Protein AF-A0A815Q5L6-F1 (afdb_monomer)

Solvent-accessible surface area (backbone atoms only — not comparable to full-atom values): 16706 Å² total; per-residue (Å²): 89,74,79,47,97,82,34,40,52,56,64,72,80,36,23,37,63,60,67,45,76,39,43,27,38,76,76,63,47,31,88,84,23,44,58,77,37,60,58,35,39,50,48,62,73,83,38,21,37,66,74,32,21,73,36,45,29,41,89,64,71,42,31,89,84,20,43,63,78,36,60,63,36,40,49,47,63,71,83,38,20,36,66,75,31,21,75,38,44,28,35,83,76,63,44,30,88,86,22,44,57,79,36,60,64,35,39,51,50,62,70,82,38,19,36,67,71,34,21,73,39,46,28,37,87,66,70,44,33,88,85,21,42,61,79,36,59,60,37,36,50,48,62,71,80,38,19,35,65,72,30,22,74,37,44,27,37,78,76,62,46,31,88,84,21,43,57,79,36,58,63,36,39,50,49,61,71,82,38,18,35,68,71,34,21,74,38,47,28,37,88,68,69,43,31,89,83,20,43,62,78,36,60,62,36,36,49,46,62,70,82,39,19,36,66,71,32,21,74,38,44,29,35,80,72,59,41,32,85,81,19,43,56,78,39,58,57,38,38,51,46,46,87,60,30,30,66,71,31,19,79,37,76,42,80,89,79,64,96,59,102,75,58,54,75,50,74,61,67,68,51,78,51,101,81,37,39,36,42,36,38,35,36,45,45,96,94,46,80,47,78,48,74,45,78,41,75,65,90,70,89,71,80,131

pLDDT: mean 84.15, std 17.71, range [28.45, 98.06]

Nearest PDB structures (foldseek):
  5mwf-assembly5_E  TM=6.712E-01  e=5.111E-04  Homo sapiens
  4cc0-assembly2_B  TM=6.921E-01  e=9.205E-04  Homo sapiens
  7alt-assembly1_A  TM=6.186E-01  e=4.544E-04  Drosophila melanogaster
  7alt-assembly2_B  TM=6.302E-01  e=6.468E-04  Drosophila melanogaster
  5mwf-assembly1_A  TM=6.137E-01  e=1.865E-03  Homo sapiens

Secondary structure (DSSP, 8-state):
-EEETTEE---TTTEESTTS-EE--SSPPPTT-EEEETTEEE--TTTEESTTS-EEP-SSPPPTT-EEEETTEEE--TTTEESTTS-EE--SSPPSTT-EEEETTEEE--TTTEESTTS-EEP-SSPPPTT-EEEETTEEE--TTTEESTTS-EE--SSPPSTT-EEEETTEEE--TTTEESTTS-EEP-SSPPSTT-EEEETTEEE--TTTEESTTS-EEP-SSPPPTT-EEEETTEEE--TTEESTTS-EE------STTPEEEEEEEEEETTEEEEEEEEEETTEEEEEEEEE--------

Mean predicted aligned error: 14.93 Å

Organism: NCBI:txid392033

InterPro domains:
  IPR000742 EGF-like domain [PS00022] (239-250)
  IPR000742 EGF-like domain [PS50026] (54-87)
  IPR000742 EGF-like domain [PS50026] (120-153)
  IPR000742 EGF-like domain [PS50026] (219-251)
  IPR000742 EGF-like domain [SM00181] (57-87)
  IPR000742 EGF-like domain [SM00181] (90-120)
  IPR000742 EGF-like domain [SM00181] (123-153)
  IPR000742 EGF-like domain [SM00181] (156-186)
  IPR000742 EGF-like domain [SM00181] (189-219)
  IPR000742 EGF-like domain [SM00181] (222-251)
  IPR050969 Developmental Signaling Modulators [PTHR14949] (14-176)

Foldseek 3Di:
DAPDVQADDDPPQFADDRNRPAGDAVVAAPPPWHDPGHNATDDPVQFADDRRSPAGDQVDAQPPPWDCPGHVATDEPPQFADDRRSPAGDAVVAAPPPWHDPGHNATDEPVQFADDRRRPHGDQVPAQPPPWDDPGHVATDEPPQAADDRRSPAGDAVVAAPPPFHCPGHNATDDPPQFADDRRRPAGDQVPAQPPPFDCPGHVATHDPPQFADDRRSPAGDAVVAQPPPWHCPGHNATDEDPQADDSRRPHGDDPPDPDDAWDKDWDDFDDDPFWTKIWIWTDDDPDIDIDIDTHGDPDPPDD

Radius of gyration: 61.53 Å; Cα contacts (8 Å, |Δi|>4): 668; chains: 1; bounding box: 115×40×178 Å

Sequence (304 aa):
NCTAPGICACDVTQWNGTRCETPVCNPSCENNGNCTAPSVCTCDLTQWNGTRCETPVCSSSCENNGNCTAPGVCTCDVTQWNGTRCETPVCNPSCENNGNCTAPDVCTCDLTQWNGTRCETPVCSSSCVNNGNCTAPGVCTCDLTQWNGTRCETPVCNPSCENNGNCTAPSVCTCDLTQWNGTRCETPVCSSSCENNGNCTAPGVCTCDLTQWNGTRCETPVCSPSCENNGNCTTPGVCTCPPEWTGSNCNTTNCHLCAGSSYNASCYDCIWTINYCRLTCTCEYNSANSTTSIDLQTGLGITL

Structure (mmCIF, N/CA/C/O backbone):
data_AF-A0A815Q5L6-F1
#
_entry.id   AF-A0A815Q5L6-F1
#
loop_
_atom_site.group_PDB
_atom_site.id
_atom_site.type_symbol
_atom_site.label_atom_id
_atom_site.label_alt_id
_atom_site.label_comp_id
_atom_site.label_asym_id
_atom_site.label_entity_id
_atom_site.label_seq_id
_atom_site.pdbx_PDB_ins_code
_atom_site.Cartn_x
_atom_site.Cartn_y
_atom_site.Cartn_z
_atom_site.occupancy
_atom_site.B_iso_or_equiv
_atom_site.auth_seq_id
_atom_site.auth_comp_id
_atom_site.auth_asym_id
_atom_site.auth_atom_id
_atom_site.pdbx_PDB_model_num
ATOM 1 N N . ASN A 1 1 ? 50.309 7.682 -79.389 1.00 64.25 1 ASN A N 1
ATOM 2 C CA . ASN A 1 1 ? 51.279 7.893 -80.495 1.00 64.25 1 ASN A CA 1
ATOM 3 C C . ASN A 1 1 ? 52.678 7.562 -80.013 1.00 64.25 1 ASN A C 1
ATOM 5 O O . ASN A 1 1 ? 53.087 8.140 -79.020 1.00 64.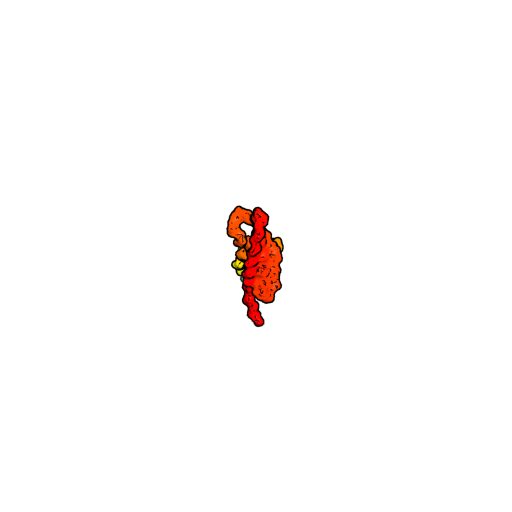25 1 ASN A O 1
ATOM 9 N N . CYS A 1 2 ? 53.407 6.644 -80.651 1.00 67.75 2 CYS A N 1
ATOM 10 C CA . CYS A 1 2 ? 54.798 6.379 -80.257 1.00 67.75 2 CYS A CA 1
ATOM 11 C C . CYS A 1 2 ? 55.676 7.572 -80.650 1.00 67.75 2 CYS A C 1
ATOM 13 O O . CYS A 1 2 ? 55.681 7.965 -81.814 1.00 67.75 2 CYS A O 1
ATOM 15 N N . THR A 1 3 ? 56.377 8.160 -79.686 1.00 72.94 3 THR A N 1
ATOM 16 C CA . THR A 1 3 ? 57.239 9.336 -79.894 1.00 72.94 3 THR A CA 1
ATOM 17 C C . THR A 1 3 ? 58.719 8.957 -80.000 1.00 72.94 3 THR A C 1
ATOM 19 O O . THR A 1 3 ? 59.507 9.743 -80.516 1.00 72.94 3 THR A O 1
ATOM 22 N N . ALA A 1 4 ? 59.088 7.741 -79.574 1.00 67.94 4 ALA A N 1
ATOM 23 C CA . ALA A 1 4 ? 60.405 7.118 -79.738 1.00 67.94 4 ALA A CA 1
ATOM 24 C C . ALA A 1 4 ? 60.298 5.577 -79.606 1.00 67.94 4 ALA A C 1
ATOM 26 O O . ALA A 1 4 ? 59.263 5.076 -79.153 1.00 67.94 4 ALA A O 1
ATOM 27 N N . PRO A 1 5 ? 61.335 4.793 -79.973 1.00 70.69 5 PRO A N 1
ATOM 28 C CA . PRO A 1 5 ? 61.354 3.348 -79.738 1.00 70.69 5 PRO A CA 1
ATOM 29 C C . PRO A 1 5 ? 61.145 3.029 -78.249 1.00 70.69 5 PRO A C 1
ATOM 31 O O . PRO A 1 5 ? 61.943 3.427 -77.407 1.00 70.69 5 PRO A O 1
ATOM 34 N N . GLY A 1 6 ? 60.051 2.335 -77.925 1.00 67.12 6 GLY A N 1
ATOM 35 C CA . GLY A 1 6 ? 59.683 1.989 -76.547 1.00 67.12 6 GLY A CA 1
ATOM 36 C C . GLY A 1 6 ? 58.989 3.095 -75.739 1.00 67.12 6 GLY A C 1
ATOM 37 O O . GLY A 1 6 ? 58.597 2.819 -74.611 1.00 67.12 6 GLY A O 1
ATOM 38 N N . ILE A 1 7 ? 58.791 4.297 -76.300 1.00 69.44 7 ILE A N 1
ATOM 39 C CA . ILE A 1 7 ? 58.140 5.434 -75.626 1.00 69.44 7 ILE A CA 1
ATOM 40 C C . ILE A 1 7 ? 56.834 5.783 -76.341 1.00 69.44 7 ILE A C 1
ATOM 42 O O . ILE A 1 7 ? 56.823 6.196 -77.508 1.00 69.44 7 ILE A O 1
ATOM 46 N N . CYS A 1 8 ? 55.724 5.634 -75.622 1.00 75.75 8 CYS A N 1
ATOM 47 C CA . C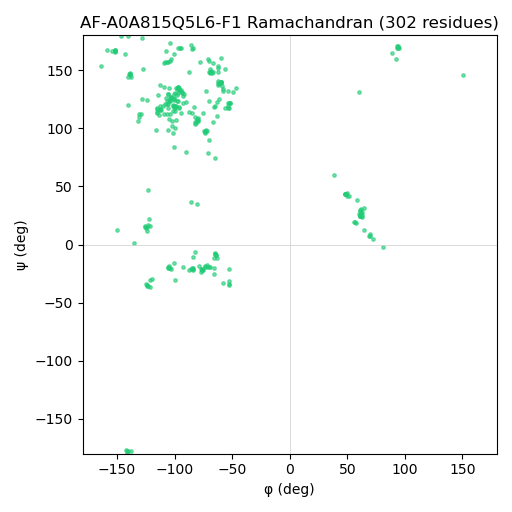YS A 1 8 ? 54.387 5.973 -76.097 1.00 75.75 8 CYS A CA 1
ATOM 48 C C . CYS A 1 8 ? 53.895 7.280 -75.460 1.00 75.75 8 CYS A C 1
ATOM 50 O O . CYS A 1 8 ? 53.991 7.461 -74.254 1.00 75.75 8 CYS A O 1
ATOM 52 N N . ALA A 1 9 ? 53.321 8.178 -76.261 1.00 80.81 9 ALA A N 1
ATOM 53 C CA . ALA A 1 9 ? 52.504 9.283 -75.772 1.00 80.81 9 ALA A CA 1
ATOM 54 C C . ALA A 1 9 ? 51.046 8.820 -75.624 1.00 80.81 9 ALA A C 1
ATOM 56 O O . ALA A 1 9 ? 50.394 8.498 -76.632 1.00 80.81 9 ALA A O 1
ATOM 57 N N . CYS A 1 10 ? 50.578 8.785 -74.375 1.00 81.19 10 CYS A N 1
ATOM 58 C CA . CYS A 1 10 ? 49.200 8.519 -73.956 1.00 81.19 10 CYS A CA 1
ATOM 59 C C . CYS A 1 10 ? 48.472 9.816 -73.611 1.00 81.19 10 CYS A C 1
ATOM 61 O O . CYS A 1 10 ? 49.097 10.838 -73.330 1.00 81.19 10 CYS A O 1
ATOM 63 N N . ASP A 1 11 ? 47.146 9.728 -73.536 1.00 86.12 11 ASP A N 1
ATOM 64 C CA . ASP A 1 11 ? 46.379 10.665 -72.726 1.00 86.12 11 ASP A CA 1
ATOM 65 C C . ASP A 1 11 ? 46.719 10.438 -71.245 1.00 86.12 11 ASP A C 1
ATOM 67 O O . ASP A 1 11 ? 46.306 9.448 -70.639 1.00 86.12 11 ASP A O 1
ATOM 71 N N . VAL A 1 12 ? 47.498 11.360 -70.679 1.00 84.69 12 VAL A N 1
ATOM 72 C CA . VAL A 1 12 ? 47.983 11.306 -69.291 1.00 84.69 12 VAL A CA 1
ATOM 73 C C . VAL A 1 12 ? 46.866 11.419 -68.252 1.00 84.69 12 VAL A C 1
ATOM 75 O O . VAL A 1 12 ? 47.103 11.169 -67.073 1.00 84.69 12 VAL A O 1
ATOM 78 N N . THR A 1 13 ? 45.647 11.779 -68.667 1.00 84.62 13 THR A N 1
ATOM 79 C CA . THR A 1 1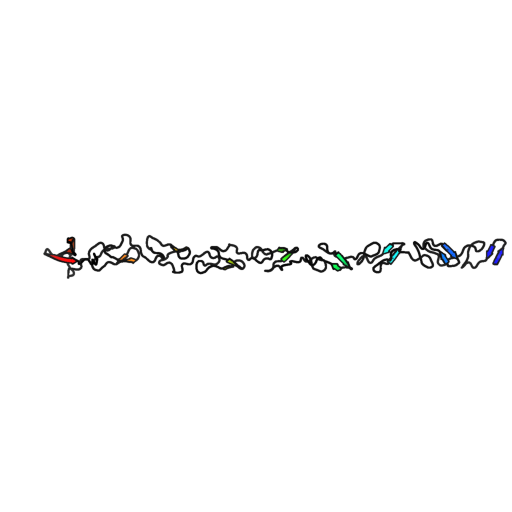3 ? 44.473 11.763 -67.785 1.00 84.62 13 THR A CA 1
ATOM 80 C C . THR A 1 13 ? 43.901 10.356 -67.597 1.00 84.62 13 THR A C 1
ATOM 82 O O . THR A 1 13 ? 43.191 10.120 -66.622 1.00 84.62 13 THR A O 1
ATOM 85 N N . GLN A 1 14 ? 44.238 9.419 -68.490 1.00 86.44 14 GLN A N 1
ATOM 86 C CA . GLN A 1 14 ? 43.699 8.056 -68.512 1.00 86.44 14 GLN A CA 1
ATOM 87 C C . GLN A 1 14 ? 44.766 6.970 -68.354 1.00 86.44 14 GLN A C 1
ATOM 89 O O . GLN A 1 14 ? 44.461 5.905 -67.821 1.00 86.44 14 GLN A O 1
ATOM 94 N N . TRP A 1 15 ? 46.002 7.214 -68.799 1.00 87.50 15 TRP A N 1
ATOM 95 C CA . TRP A 1 15 ? 47.078 6.220 -68.810 1.00 87.50 15 TRP A CA 1
ATOM 96 C C . TRP A 1 15 ? 48.428 6.829 -68.421 1.00 87.50 15 TRP A C 1
ATOM 98 O O . TRP A 1 15 ? 48.757 7.953 -68.793 1.00 87.50 15 TRP A O 1
ATOM 108 N N . ASN A 1 16 ? 49.226 6.049 -67.704 1.00 86.94 16 ASN A N 1
ATOM 109 C CA . ASN A 1 16 ? 50.583 6.341 -67.264 1.00 86.94 16 ASN A CA 1
ATOM 110 C C . ASN A 1 16 ? 51.518 5.175 -67.654 1.00 86.94 16 ASN A C 1
ATOM 112 O O . ASN A 1 16 ? 51.082 4.168 -68.216 1.00 86.94 16 ASN A O 1
ATOM 116 N N . GLY A 1 17 ? 52.811 5.318 -67.365 1.00 85.00 17 GLY A N 1
ATOM 117 C CA . GLY A 1 17 ? 53.842 4.349 -67.727 1.00 85.00 17 GLY A CA 1
ATOM 118 C C . GLY A 1 17 ? 54.490 4.655 -69.078 1.00 85.00 17 GLY A C 1
ATOM 119 O O . GLY A 1 17 ? 53.960 5.389 -69.910 1.00 85.00 17 GLY A O 1
ATOM 120 N N . THR A 1 18 ? 55.687 4.107 -69.295 1.00 81.50 18 THR A N 1
ATOM 121 C CA . THR A 1 18 ? 56.501 4.393 -70.498 1.00 81.50 18 THR A CA 1
ATOM 122 C C . THR A 1 18 ? 55.865 3.885 -71.795 1.00 81.50 18 THR A C 1
ATOM 124 O O . THR A 1 18 ? 56.172 4.370 -72.888 1.00 81.50 18 THR A O 1
ATOM 127 N N . ARG A 1 19 ? 54.946 2.926 -71.673 1.00 84.12 19 ARG A N 1
ATOM 128 C CA . ARG A 1 19 ? 54.217 2.275 -72.759 1.00 84.12 19 ARG A CA 1
ATOM 129 C C . ARG A 1 19 ? 52.702 2.438 -72.612 1.00 84.12 19 ARG A C 1
ATOM 131 O O . ARG A 1 19 ? 51.971 1.737 -73.308 1.00 84.12 19 ARG A O 1
ATOM 138 N N . CYS A 1 20 ? 52.240 3.369 -71.772 1.00 84.62 20 CYS A N 1
ATOM 139 C CA . CYS A 1 20 ? 50.821 3.600 -71.493 1.00 84.62 20 CYS A CA 1
ATOM 140 C C . CYS A 1 20 ? 50.101 2.355 -70.950 1.00 84.62 20 CYS A C 1
ATOM 142 O O . CYS A 1 20 ? 48.974 2.057 -71.336 1.00 84.62 20 CYS A O 1
ATOM 144 N N . GLU A 1 21 ? 50.789 1.592 -70.106 1.00 86.88 21 GLU A N 1
ATOM 145 C CA . GLU A 1 21 ? 50.357 0.299 -69.580 1.00 86.88 21 GLU A CA 1
ATOM 146 C C . GLU A 1 21 ? 49.627 0.394 -68.235 1.00 86.88 21 GLU A C 1
ATOM 148 O O . GLU A 1 21 ? 48.913 -0.536 -67.863 1.00 86.88 21 GLU A O 1
ATOM 153 N N . THR A 1 22 ? 49.795 1.497 -67.502 1.00 88.88 22 THR A N 1
ATOM 154 C CA . THR A 1 22 ? 49.184 1.693 -66.186 1.00 88.88 22 THR A CA 1
ATOM 155 C C . THR A 1 22 ? 47.963 2.600 -66.315 1.00 88.88 22 THR A C 1
ATOM 157 O O . THR A 1 22 ? 48.122 3.767 -66.664 1.00 88.88 22 THR A O 1
ATOM 160 N N . PRO A 1 23 ? 46.741 2.124 -66.044 1.00 91.56 23 PRO A N 1
ATOM 161 C CA . PRO A 1 23 ? 45.568 2.989 -66.064 1.00 91.56 23 PRO A CA 1
ATOM 162 C C . PRO A 1 23 ? 45.630 4.020 -64.930 1.00 91.56 23 PRO A C 1
ATOM 164 O O . PRO A 1 23 ? 46.165 3.761 -63.850 1.00 91.56 23 PRO A O 1
ATOM 167 N N . VAL A 1 24 ? 45.065 5.198 -65.178 1.00 92.75 24 VAL A N 1
ATOM 168 C CA . VAL A 1 24 ? 44.934 6.282 -64.203 1.00 92.75 24 VAL A CA 1
ATOM 169 C C . VAL A 1 24 ? 43.497 6.314 -63.695 1.00 92.75 24 VAL A C 1
ATOM 171 O O . VAL A 1 24 ? 42.545 6.394 -64.471 1.00 92.75 24 VAL A O 1
ATOM 174 N N . CYS A 1 25 ? 43.342 6.279 -62.374 1.00 92.94 25 CYS A N 1
ATOM 175 C CA . CYS A 1 25 ? 42.066 6.489 -61.705 1.00 92.94 25 CYS A CA 1
ATOM 176 C C . CYS A 1 25 ? 42.087 7.871 -61.049 1.00 92.94 25 CYS A C 1
ATOM 178 O O . CYS A 1 25 ? 42.855 8.105 -60.115 1.00 92.94 25 CYS A O 1
ATOM 180 N N . ASN A 1 26 ? 41.267 8.790 -61.566 1.00 90.88 26 ASN A N 1
ATOM 181 C CA . ASN A 1 26 ? 41.081 10.123 -61.003 1.00 90.88 26 ASN A CA 1
ATOM 182 C C . ASN A 1 26 ? 39.574 10.407 -60.837 1.00 90.88 26 ASN A C 1
ATOM 184 O O . ASN A 1 26 ? 38.877 10.514 -61.851 1.00 90.88 26 ASN A O 1
ATOM 188 N N . PRO A 1 27 ? 39.057 10.512 -59.599 1.00 91.44 27 PRO A N 1
ATOM 189 C CA . PRO A 1 27 ? 39.795 10.446 -58.335 1.00 91.44 27 PRO A CA 1
ATOM 190 C C . PRO A 1 27 ? 40.310 9.027 -58.019 1.00 91.44 27 PRO A C 1
ATOM 192 O O . PRO A 1 27 ? 39.826 8.044 -58.579 1.00 91.44 27 PRO A O 1
ATOM 195 N N . SER A 1 28 ? 41.316 8.914 -57.142 1.00 93.06 28 SER A N 1
ATOM 196 C CA . SER A 1 28 ? 41.980 7.636 -56.841 1.00 93.06 28 SER A CA 1
ATOM 197 C C . SER A 1 28 ? 41.023 6.609 -56.234 1.00 93.06 28 SER A C 1
ATOM 199 O O . SER A 1 28 ? 40.066 6.979 -55.546 1.00 93.06 28 SER A O 1
ATOM 201 N N . CYS A 1 29 ? 41.312 5.324 -56.453 1.00 94.12 29 CYS A N 1
ATOM 202 C CA . CYS A 1 29 ? 40.667 4.241 -55.716 1.00 94.12 29 CYS A CA 1
ATOM 203 C C . CYS A 1 29 ? 41.011 4.362 -54.224 1.00 94.12 29 CYS A C 1
ATOM 205 O O . CYS A 1 29 ? 42.154 4.654 -53.867 1.00 94.12 29 CYS A O 1
ATOM 207 N N . GLU A 1 30 ? 40.023 4.167 -53.364 1.00 95.31 30 GLU A N 1
ATOM 208 C CA . GLU A 1 30 ? 40.152 4.184 -51.909 1.00 95.31 30 GLU A CA 1
ATOM 209 C C . GLU A 1 30 ? 40.341 2.754 -51.374 1.00 95.31 30 GLU A C 1
ATOM 211 O O . GLU A 1 30 ? 40.225 1.782 -52.120 1.00 95.31 30 GLU A O 1
ATOM 216 N N . ASN A 1 31 ? 40.695 2.620 -50.092 1.00 93.44 31 ASN A N 1
ATOM 217 C CA . ASN A 1 31 ? 40.729 1.344 -49.360 1.00 93.44 31 ASN A CA 1
ATOM 218 C C . ASN A 1 31 ? 41.446 0.182 -50.080 1.00 93.44 31 ASN A C 1
ATOM 220 O O . ASN A 1 31 ? 40.975 -0.952 -50.087 1.00 93.44 31 ASN A O 1
ATOM 224 N N . ASN A 1 32 ? 42.609 0.468 -50.676 1.00 91.50 32 ASN A N 1
ATOM 225 C CA . ASN A 1 32 ? 43.430 -0.483 -51.440 1.00 91.50 32 ASN A CA 1
ATOM 226 C C . ASN A 1 32 ? 42.755 -1.066 -52.700 1.00 91.50 32 ASN A C 1
ATOM 228 O O . ASN A 1 32 ? 43.163 -2.124 -53.182 1.00 91.50 32 ASN A O 1
ATOM 232 N N . GLY A 1 33 ? 41.761 -0.377 -53.266 1.00 93.00 33 GLY A N 1
ATOM 233 C CA . GLY A 1 33 ? 41.202 -0.719 -54.571 1.00 93.00 33 GLY A CA 1
ATOM 234 C C . GLY A 1 33 ? 42.257 -0.668 -55.681 1.00 93.00 33 GLY A C 1
ATOM 235 O O . GLY A 1 33 ? 43.086 0.244 -55.730 1.00 93.00 33 GLY A O 1
ATOM 236 N N . ASN A 1 34 ? 42.221 -1.639 -56.594 1.00 94.62 34 ASN A N 1
ATOM 237 C CA . ASN A 1 34 ? 43.158 -1.708 -57.712 1.00 94.62 34 ASN A CA 1
ATOM 238 C C . ASN A 1 34 ? 42.594 -0.985 -58.943 1.00 94.62 34 ASN A C 1
ATOM 240 O O . ASN A 1 34 ? 41.472 -1.268 -59.362 1.00 94.62 34 ASN A O 1
ATOM 244 N N . CYS A 1 35 ? 43.371 -0.090 -59.555 1.00 94.38 35 CYS A N 1
ATOM 245 C CA . CYS A 1 35 ? 42.972 0.581 -60.793 1.00 94.38 35 CYS A CA 1
ATOM 246 C C . CYS A 1 35 ? 43.219 -0.359 -61.981 1.00 94.38 35 CYS A C 1
ATOM 248 O O . CYS A 1 35 ? 44.366 -0.637 -62.333 1.00 94.38 35 CYS A O 1
ATOM 250 N N . THR A 1 36 ? 42.152 -0.886 -62.582 1.00 93.94 36 THR A N 1
ATOM 251 C CA . THR A 1 36 ? 42.238 -1.926 -63.627 1.00 93.94 36 THR A CA 1
ATOM 252 C C . THR A 1 36 ? 41.948 -1.403 -65.032 1.00 93.94 36 THR A C 1
ATOM 254 O O . THR A 1 36 ? 42.347 -2.030 -66.011 1.00 93.94 36 THR A O 1
ATOM 257 N N . ALA A 1 37 ? 41.282 -0.255 -65.146 1.00 91.38 37 ALA A N 1
ATOM 258 C CA . ALA A 1 37 ? 41.095 0.498 -66.387 1.00 91.38 37 ALA A CA 1
ATOM 259 C C . ALA A 1 37 ? 40.933 1.996 -66.051 1.00 91.38 37 ALA A C 1
ATOM 261 O O . ALA A 1 37 ? 40.754 2.318 -64.873 1.00 91.38 37 ALA A O 1
ATOM 262 N N . PRO A 1 38 ? 41.008 2.923 -67.028 1.00 91.25 38 PRO A N 1
ATOM 263 C CA . PRO A 1 38 ? 40.854 4.352 -66.761 1.00 91.25 38 PRO A CA 1
ATOM 264 C C . PRO A 1 38 ? 39.568 4.642 -65.982 1.00 91.25 38 PRO A C 1
ATOM 266 O O . PRO A 1 38 ? 38.479 4.277 -66.426 1.00 91.25 38 PRO A O 1
ATOM 269 N N . SER A 1 39 ? 39.709 5.259 -64.808 1.00 90.12 39 SER A N 1
ATOM 270 C CA . SER A 1 39 ? 38.617 5.532 -63.858 1.00 90.12 39 SER A CA 1
ATOM 271 C C . SER A 1 39 ? 37.803 4.310 -63.382 1.00 90.12 39 SER A C 1
ATOM 273 O O . SER A 1 39 ? 36.703 4.487 -62.862 1.00 90.12 39 SER A O 1
ATOM 275 N N . VAL A 1 40 ? 38.323 3.081 -63.513 1.00 94.62 40 VAL A N 1
ATOM 276 C CA . VAL A 1 40 ? 37.675 1.845 -63.035 1.00 94.62 40 VAL A CA 1
ATOM 277 C C . VAL A 1 40 ? 38.505 1.206 -61.925 1.00 94.62 40 VAL A C 1
ATOM 279 O O . VAL A 1 40 ? 39.608 0.700 -62.163 1.00 94.62 40 VAL A O 1
ATOM 282 N N . CYS A 1 41 ? 37.933 1.181 -60.724 1.00 95.62 41 CYS A N 1
ATOM 283 C CA . CYS A 1 41 ? 38.500 0.527 -59.552 1.00 95.62 41 CYS A CA 1
ATOM 284 C C . CYS A 1 41 ? 37.895 -0.869 -59.358 1.00 95.62 41 CYS A C 1
ATOM 286 O O . CYS A 1 41 ? 36.681 -1.046 -59.434 1.00 95.62 41 CYS A O 1
ATOM 288 N N . THR A 1 42 ? 38.741 -1.854 -59.067 1.00 95.44 42 THR A N 1
ATOM 289 C CA . THR A 1 42 ? 38.329 -3.190 -58.626 1.00 95.44 42 THR A CA 1
ATOM 290 C C . THR A 1 42 ? 38.582 -3.319 -57.126 1.00 95.44 42 THR A C 1
ATOM 292 O O . THR A 1 42 ? 39.711 -3.128 -56.668 1.00 95.44 42 THR A O 1
ATOM 295 N N . CYS A 1 43 ? 37.531 -3.638 -56.371 1.00 94.81 43 CYS A N 1
ATOM 296 C CA . CYS A 1 43 ? 37.532 -3.699 -54.907 1.00 94.81 43 CYS A CA 1
ATOM 297 C C . CYS A 1 43 ? 37.505 -5.146 -54.399 1.00 94.81 43 CYS A C 1
ATOM 299 O O . CYS A 1 43 ? 37.005 -6.037 -55.089 1.00 94.81 43 CYS A O 1
ATOM 301 N N . ASP A 1 44 ? 37.958 -5.372 -53.163 1.00 93.75 44 ASP A N 1
ATOM 302 C CA . ASP A 1 44 ? 37.581 -6.577 -52.420 1.00 93.75 44 ASP A CA 1
ATOM 303 C C . ASP A 1 44 ? 36.122 -6.441 -51.963 1.00 93.75 44 ASP A C 1
ATOM 305 O O . ASP A 1 44 ? 35.829 -5.822 -50.940 1.00 93.75 44 ASP A O 1
ATOM 309 N N . LEU A 1 45 ? 35.208 -7.029 -52.738 1.00 90.00 45 LEU A N 1
ATOM 310 C CA . LEU A 1 45 ? 33.761 -6.942 -52.517 1.00 90.00 45 LEU A CA 1
ATOM 311 C C . LEU A 1 45 ? 33.285 -7.602 -51.215 1.00 90.00 45 LEU A C 1
ATOM 313 O O . LEU A 1 45 ? 32.116 -7.460 -50.859 1.00 90.00 45 LEU A O 1
ATOM 317 N N . THR A 1 46 ? 34.158 -8.309 -50.489 1.00 89.25 46 THR A N 1
ATOM 318 C CA . THR A 1 46 ? 33.836 -8.803 -49.143 1.00 89.25 46 THR A CA 1
ATOM 319 C C . THR A 1 46 ? 33.896 -7.702 -48.084 1.00 89.25 46 THR A C 1
ATOM 321 O O . THR A 1 46 ? 33.264 -7.833 -47.037 1.00 89.25 46 THR A O 1
ATOM 324 N N . GLN A 1 47 ? 34.619 -6.611 -48.358 1.00 90.94 47 GLN A N 1
ATOM 325 C CA . GLN A 1 47 ? 34.861 -5.521 -47.411 1.00 90.94 47 GLN A CA 1
ATOM 326 C C . GLN A 1 47 ? 34.447 -4.149 -47.945 1.00 90.94 47 GLN A C 1
ATOM 328 O O . GLN A 1 47 ? 33.985 -3.321 -47.164 1.00 90.94 47 GLN A O 1
ATOM 333 N N . TRP A 1 48 ? 34.580 -3.902 -49.248 1.00 93.38 48 TRP A N 1
ATOM 334 C CA . TRP A 1 48 ? 34.372 -2.589 -49.857 1.00 93.38 48 TRP A CA 1
ATOM 335 C C . TRP A 1 48 ? 33.604 -2.683 -51.174 1.00 93.38 48 TRP A C 1
ATOM 337 O O . TRP A 1 48 ? 33.777 -3.602 -51.968 1.00 93.38 48 TRP A O 1
ATOM 347 N N . ASN A 1 49 ? 32.768 -1.687 -51.417 1.00 92.19 49 ASN A N 1
ATOM 348 C CA . ASN A 1 49 ? 31.918 -1.509 -52.582 1.00 92.19 49 ASN A CA 1
ATOM 349 C C . ASN A 1 49 ? 31.969 -0.030 -53.022 1.00 92.19 49 ASN A C 1
ATOM 351 O O . ASN A 1 49 ? 32.673 0.789 -52.427 1.00 92.19 49 ASN A O 1
ATOM 355 N N . GLY A 1 50 ? 31.210 0.327 -54.053 1.00 92.56 50 GLY A N 1
ATOM 356 C CA . GLY A 1 50 ? 31.228 1.657 -54.650 1.00 92.56 50 GLY A CA 1
ATOM 357 C C . GLY A 1 50 ? 32.191 1.739 -55.830 1.00 92.56 50 GLY A C 1
ATOM 358 O O . GLY A 1 50 ? 32.968 0.827 -56.109 1.00 92.56 50 GLY A O 1
ATOM 359 N N . THR A 1 51 ? 32.103 2.841 -56.568 1.00 93.38 51 THR A N 1
ATOM 360 C CA . THR A 1 51 ? 32.837 3.021 -57.834 1.00 93.38 51 THR A CA 1
ATOM 361 C C . THR A 1 51 ? 34.339 3.228 -57.641 1.00 93.38 51 THR A C 1
ATOM 363 O O . THR A 1 51 ? 35.125 3.024 -58.565 1.00 93.38 51 THR A O 1
ATOM 366 N N . ARG A 1 52 ? 34.739 3.613 -56.430 1.00 94.69 52 ARG A N 1
ATOM 367 C CA . ARG A 1 52 ? 36.106 3.887 -55.993 1.00 94.69 52 ARG A CA 1
ATOM 368 C C . ARG A 1 52 ? 36.474 3.075 -54.748 1.00 94.69 52 ARG A C 1
ATOM 370 O O . ARG A 1 52 ? 37.474 3.398 -54.120 1.00 94.69 52 ARG A O 1
ATOM 377 N N . CYS A 1 53 ? 35.722 2.027 -54.403 1.00 94.62 53 CYS A N 1
ATOM 378 C CA . CYS A 1 53 ? 35.907 1.237 -53.176 1.00 94.62 53 CYS A CA 1
ATOM 379 C C . CYS A 1 53 ? 35.734 2.053 -51.878 1.00 94.62 53 CYS A C 1
ATOM 381 O O . CYS A 1 53 ? 36.345 1.755 -50.855 1.00 94.62 53 CYS A O 1
ATOM 383 N N . GLU A 1 54 ? 34.920 3.102 -51.932 1.00 93.62 54 GLU A N 1
ATOM 384 C CA . GLU A 1 54 ? 34.675 4.084 -50.873 1.00 93.62 54 GLU A CA 1
ATOM 385 C C . GLU A 1 54 ? 33.601 3.640 -49.866 1.00 93.62 54 GLU A C 1
ATOM 387 O O . GLU A 1 54 ? 33.533 4.160 -48.755 1.00 93.62 54 GLU A O 1
ATOM 392 N N . THR A 1 55 ? 32.742 2.689 -50.240 1.00 93.12 55 THR A N 1
ATOM 393 C CA . THR A 1 55 ? 31.602 2.260 -49.418 1.00 93.12 55 THR A CA 1
ATOM 394 C C . THR A 1 55 ? 31.939 0.965 -48.680 1.00 93.12 55 THR A C 1
ATOM 396 O O . THR A 1 55 ? 32.183 -0.042 -49.340 1.00 93.12 55 THR A O 1
ATOM 399 N N . PRO A 1 56 ? 31.943 0.921 -47.342 1.00 93.25 56 PRO A N 1
ATOM 400 C CA . PRO A 1 56 ? 32.186 -0.320 -46.613 1.00 93.25 56 PRO A CA 1
ATOM 401 C C . PRO A 1 56 ? 31.023 -1.309 -46.763 1.00 93.25 56 PRO A C 1
ATOM 403 O O . PRO A 1 56 ? 29.860 -0.928 -46.910 1.00 93.25 56 PRO A O 1
ATOM 406 N N . VAL A 1 57 ? 31.335 -2.601 -46.691 1.00 91.94 57 VAL A N 1
ATOM 407 C CA . VAL A 1 57 ? 30.360 -3.694 -46.724 1.00 91.94 57 VAL A CA 1
ATOM 408 C C . VAL A 1 57 ? 30.114 -4.196 -45.303 1.00 91.94 57 VAL A C 1
ATOM 410 O O . VAL A 1 57 ? 31.011 -4.714 -44.638 1.00 91.94 57 VAL A O 1
ATOM 413 N N . CYS A 1 58 ? 28.870 -4.084 -44.842 1.00 90.12 58 CYS A N 1
ATOM 414 C CA . CYS A 1 58 ? 28.394 -4.711 -43.613 1.00 90.12 58 CYS A CA 1
ATOM 415 C C . CYS A 1 58 ? 27.572 -5.950 -43.995 1.00 90.12 58 CYS A C 1
ATOM 417 O O . CYS A 1 58 ? 26.437 -5.833 -44.452 1.00 90.12 58 CYS A O 1
ATOM 419 N N . SER A 1 59 ? 28.174 -7.138 -43.865 1.00 74.38 59 SER A N 1
ATOM 420 C CA . SER A 1 59 ? 27.589 -8.430 -44.275 1.00 74.38 59 SER A CA 1
ATOM 421 C C . SER A 1 59 ? 26.255 -8.730 -43.595 1.00 74.38 59 SER A C 1
ATOM 423 O O . SER A 1 59 ? 25.356 -9.314 -44.197 1.00 74.38 59 SER A O 1
ATOM 425 N N . SER A 1 60 ? 26.111 -8.284 -42.353 1.00 78.56 60 SER A N 1
ATOM 426 C CA . SER A 1 60 ? 24.836 -8.176 -41.672 1.00 78.56 60 SER A CA 1
ATOM 427 C C . SER A 1 60 ? 24.387 -6.716 -41.726 1.00 78.56 60 SER A C 1
ATOM 429 O O . SER A 1 60 ? 25.093 -5.846 -41.214 1.00 78.56 60 SER A O 1
ATOM 431 N N . SER A 1 61 ? 23.243 -6.438 -42.350 1.00 86.19 61 SER A N 1
ATOM 432 C CA . SER A 1 61 ? 22.699 -5.081 -42.448 1.00 86.19 61 SER A CA 1
ATOM 433 C C . SER A 1 61 ? 22.588 -4.443 -41.062 1.00 86.19 61 SER A C 1
ATOM 435 O O . SER A 1 61 ? 22.090 -5.082 -40.127 1.00 86.19 61 SER A O 1
ATOM 437 N N . CYS A 1 62 ? 23.071 -3.202 -40.946 1.00 92.00 62 CYS A N 1
ATOM 438 C CA . CYS A 1 62 ? 22.866 -2.377 -39.762 1.00 92.00 62 CYS A CA 1
ATOM 439 C C . CYS A 1 62 ? 21.364 -2.108 -39.617 1.00 92.00 62 CYS A C 1
ATOM 441 O O . CYS A 1 62 ? 20.718 -1.633 -40.554 1.00 92.00 62 CYS A O 1
ATOM 443 N N . GLU A 1 63 ? 20.800 -2.475 -38.475 1.00 94.19 63 GLU A N 1
ATOM 444 C CA . GLU A 1 63 ? 19.386 -2.305 -38.161 1.00 94.19 63 GLU A CA 1
ATOM 445 C C . GLU A 1 63 ? 19.125 -0.887 -37.633 1.00 94.19 63 GLU A C 1
ATOM 447 O O . GLU A 1 63 ? 20.058 -0.128 -37.369 1.00 94.19 63 GLU A O 1
ATOM 452 N N . ASN A 1 64 ? 17.851 -0.503 -37.517 1.00 93.62 64 ASN A N 1
ATOM 453 C CA . ASN A 1 64 ? 17.416 0.725 -36.838 1.00 93.62 64 ASN A CA 1
ATOM 454 C C . ASN A 1 64 ? 18.172 2.005 -37.249 1.00 93.62 64 ASN A C 1
ATOM 456 O O . ASN A 1 64 ? 18.543 2.826 -36.414 1.00 93.62 64 ASN A O 1
ATOM 460 N N . ASN A 1 65 ? 18.392 2.174 -38.557 1.00 91.38 65 ASN A N 1
ATOM 461 C CA . ASN A 1 65 ? 19.124 3.296 -39.159 1.00 91.38 65 ASN A CA 1
ATOM 462 C C . ASN A 1 65 ? 20.598 3.421 -38.723 1.00 91.38 65 ASN A C 1
ATOM 464 O O . ASN A 1 65 ? 21.180 4.503 -38.820 1.00 91.38 65 ASN A O 1
ATOM 468 N N . GLY A 1 66 ? 21.225 2.327 -38.288 1.00 93.19 66 GLY A N 1
ATOM 469 C CA . GLY A 1 66 ? 22.668 2.277 -38.078 1.00 93.19 66 GLY A CA 1
ATOM 470 C C . GLY A 1 66 ? 23.443 2.538 -39.372 1.00 93.19 66 GLY A C 1
ATOM 471 O O . GLY A 1 66 ? 23.074 2.055 -40.444 1.00 93.19 66 GLY A O 1
ATOM 472 N N . ASN A 1 67 ? 24.537 3.293 -39.277 1.00 94.00 67 ASN A N 1
ATOM 473 C CA . ASN A 1 67 ? 25.382 3.607 -40.426 1.00 94.00 67 ASN A CA 1
ATOM 474 C C . ASN A 1 67 ? 26.555 2.622 -40.526 1.00 94.00 67 ASN A C 1
ATOM 476 O O . ASN A 1 67 ? 27.242 2.385 -39.533 1.00 94.00 67 ASN A O 1
ATOM 480 N N . CYS A 1 68 ? 26.819 2.078 -41.716 1.00 93.31 68 CYS A N 1
ATOM 481 C CA . CYS A 1 68 ? 27.985 1.224 -41.953 1.00 93.31 68 CYS A CA 1
ATOM 482 C C . CYS A 1 68 ? 29.215 2.120 -42.152 1.00 93.31 68 CYS A C 1
ATOM 484 O O . CYS A 1 68 ? 29.337 2.790 -43.177 1.00 93.31 68 CYS A O 1
ATOM 486 N N . THR A 1 69 ? 30.101 2.181 -41.159 1.00 92.88 69 THR A N 1
ATOM 487 C CA . THR A 1 69 ? 31.245 3.115 -41.150 1.00 92.88 69 THR A CA 1
ATOM 488 C C . THR A 1 69 ? 32.576 2.442 -41.465 1.00 92.88 69 THR A C 1
ATOM 490 O O . THR A 1 69 ? 33.511 3.111 -41.901 1.00 92.88 69 THR A O 1
ATOM 493 N N . ALA A 1 70 ? 32.660 1.122 -41.302 1.00 91.81 70 ALA A N 1
ATOM 494 C CA . ALA A 1 70 ? 33.786 0.296 -41.728 1.00 91.81 70 ALA A CA 1
ATOM 495 C C . ALA A 1 70 ? 33.293 -1.130 -42.046 1.00 91.81 70 ALA A C 1
ATOM 497 O O . ALA A 1 70 ? 32.159 -1.467 -41.691 1.00 91.81 70 ALA A O 1
ATOM 498 N N . PRO A 1 71 ? 34.100 -1.980 -42.710 1.00 91.19 71 PRO A N 1
ATOM 499 C CA . PRO A 1 71 ? 33.695 -3.344 -43.034 1.00 91.19 71 PRO A CA 1
ATOM 500 C C . PRO A 1 71 ? 33.231 -4.106 -41.785 1.00 91.19 71 PRO A C 1
ATOM 502 O O . PRO A 1 71 ? 33.994 -4.288 -40.837 1.00 91.19 71 PRO A O 1
ATOM 505 N N . GLY A 1 72 ? 31.961 -4.515 -41.772 1.00 89.75 72 GLY A N 1
ATOM 506 C CA . GLY A 1 72 ? 31.324 -5.186 -40.632 1.00 89.75 72 GLY A CA 1
ATOM 507 C C . GLY A 1 72 ? 31.078 -4.327 -39.379 1.00 89.75 72 GLY A C 1
ATOM 508 O O . GLY A 1 72 ? 30.701 -4.888 -38.354 1.00 89.75 72 GLY A O 1
ATOM 509 N N . VAL A 1 73 ? 31.272 -3.003 -39.427 1.00 93.06 73 VAL A N 1
ATOM 510 C CA . VAL A 1 73 ? 31.101 -2.100 -38.274 1.00 93.06 73 VAL A CA 1
ATOM 511 C C . VAL A 1 73 ? 29.918 -1.162 -38.495 1.00 93.06 73 VAL A C 1
ATOM 513 O O . VAL A 1 73 ? 29.946 -0.295 -39.373 1.00 93.06 73 VAL A O 1
ATOM 516 N N . CYS A 1 74 ? 28.904 -1.302 -37.642 1.00 94.38 74 CYS A N 1
ATOM 517 C CA . CYS A 1 74 ? 27.758 -0.404 -37.580 1.00 94.38 74 CYS A CA 1
ATOM 518 C C . CYS A 1 74 ? 27.954 0.651 -36.484 1.00 94.38 74 CYS A C 1
ATOM 520 O O . CYS A 1 74 ? 28.353 0.345 -35.362 1.00 94.38 74 CYS A O 1
ATOM 522 N N . THR A 1 75 ? 27.652 1.906 -36.799 1.00 94.94 75 THR A N 1
ATOM 523 C CA . THR A 1 75 ? 27.583 3.008 -35.835 1.00 94.94 75 THR A CA 1
ATOM 524 C C . THR A 1 75 ? 26.123 3.370 -35.597 1.00 94.94 75 THR A C 1
ATOM 526 O O . THR A 1 75 ? 25.406 3.716 -36.536 1.00 94.94 75 THR A O 1
ATOM 529 N N . CYS A 1 76 ? 25.695 3.270 -34.341 1.00 95.06 76 CYS A N 1
ATOM 530 C CA . CYS A 1 76 ? 24.309 3.440 -33.907 1.00 95.06 76 CYS A CA 1
ATOM 531 C C . CYS A 1 76 ? 24.090 4.809 -33.256 1.00 95.06 76 CYS A C 1
ATOM 533 O O . CYS A 1 76 ? 25.035 5.408 -32.735 1.00 95.06 76 CYS A O 1
ATOM 535 N N . ASP A 1 77 ? 22.837 5.267 -33.203 1.00 95.12 77 ASP A N 1
ATOM 536 C CA . ASP A 1 77 ? 22.448 6.286 -32.228 1.00 95.12 77 ASP A CA 1
ATOM 537 C C . ASP A 1 77 ? 22.424 5.649 -30.834 1.00 95.12 77 ASP A C 1
ATOM 539 O O . ASP A 1 77 ? 21.458 4.993 -30.448 1.00 95.12 77 ASP A O 1
ATOM 543 N N . VAL A 1 78 ? 23.509 5.841 -30.084 1.00 93.69 78 VAL A N 1
ATOM 544 C CA . VAL A 1 78 ? 23.726 5.229 -28.763 1.00 93.69 78 VAL A CA 1
ATOM 545 C C . VAL A 1 78 ? 22.714 5.660 -27.701 1.00 93.69 78 VAL A C 1
ATOM 547 O O . VAL A 1 78 ? 22.669 5.060 -26.629 1.00 93.69 78 VAL A O 1
ATOM 550 N N . THR A 1 79 ? 21.910 6.694 -27.969 1.00 94.12 79 THR A N 1
ATOM 551 C CA . THR A 1 79 ? 20.825 7.093 -27.066 1.00 94.12 79 THR A CA 1
ATOM 552 C C . THR A 1 79 ? 19.615 6.169 -27.177 1.00 94.12 79 THR A C 1
ATOM 554 O O . THR A 1 79 ? 18.864 6.049 -26.216 1.00 94.12 79 THR A O 1
ATOM 557 N N . GLN A 1 80 ? 19.456 5.480 -28.312 1.00 95.75 80 GLN A N 1
ATOM 558 C CA . GLN A 1 80 ? 18.289 4.651 -28.618 1.00 95.75 80 GLN A CA 1
ATOM 559 C C . GLN A 1 80 ? 18.640 3.188 -28.899 1.00 95.75 80 GLN A C 1
ATOM 561 O O . GLN A 1 80 ? 17.834 2.307 -28.610 1.00 95.75 80 GLN A O 1
ATOM 566 N N . TRP A 1 81 ? 19.824 2.913 -29.451 1.00 96.50 81 TRP A N 1
ATOM 567 C CA . TRP A 1 81 ? 20.218 1.591 -29.932 1.00 96.50 81 TRP A CA 1
ATOM 568 C C . TRP A 1 81 ? 21.673 1.262 -29.603 1.00 96.50 81 TRP A C 1
ATOM 570 O O . TRP A 1 81 ? 22.563 2.109 -29.613 1.00 96.50 81 TRP A O 1
ATOM 580 N N . ASN A 1 82 ? 21.915 -0.015 -29.351 1.00 94.56 82 ASN A N 1
ATOM 581 C CA . ASN A 1 82 ? 23.204 -0.613 -29.047 1.00 94.56 82 ASN A CA 1
ATOM 582 C C . ASN A 1 82 ? 23.301 -1.987 -29.739 1.00 94.56 82 ASN A C 1
ATOM 584 O O . ASN A 1 82 ? 22.376 -2.426 -30.424 1.00 94.56 82 ASN A O 1
ATOM 588 N N . GLY A 1 83 ? 24.417 -2.683 -29.548 1.00 93.12 83 GLY A N 1
ATOM 589 C CA . GLY A 1 83 ? 24.707 -3.954 -30.197 1.00 93.12 83 GLY A CA 1
ATOM 590 C C . GLY A 1 83 ? 25.534 -3.770 -31.465 1.00 93.12 83 GLY A C 1
ATOM 591 O O . GLY A 1 83 ? 25.761 -2.661 -31.948 1.00 93.12 83 GLY A O 1
ATOM 592 N N . THR A 1 84 ? 26.033 -4.885 -31.988 1.00 92.06 84 THR A N 1
ATOM 593 C CA . THR A 1 84 ? 26.979 -4.883 -33.121 1.00 92.06 84 THR A CA 1
ATOM 594 C C . THR A 1 84 ? 26.342 -4.452 -34.440 1.00 92.06 84 THR A C 1
ATOM 596 O O . THR A 1 84 ? 27.040 -4.042 -35.366 1.00 92.06 84 THR A O 1
ATOM 599 N N . ARG A 1 85 ? 25.014 -4.521 -34.517 1.00 93.88 85 ARG A N 1
ATOM 600 C CA . ARG A 1 85 ? 24.185 -4.188 -35.672 1.00 93.88 85 ARG A CA 1
ATOM 601 C C . ARG A 1 85 ? 23.102 -3.169 -35.320 1.00 93.88 85 ARG A C 1
ATOM 603 O O . ARG A 1 85 ? 22.183 -3.000 -36.112 1.00 93.88 85 ARG A O 1
ATOM 610 N N . CYS A 1 86 ? 23.204 -2.491 -34.175 1.00 95.38 86 CYS A N 1
ATOM 611 C CA . CYS A 1 86 ? 22.173 -1.580 -33.663 1.00 95.38 86 CYS A CA 1
ATOM 612 C C . CYS A 1 86 ? 20.827 -2.272 -33.382 1.00 95.38 86 CYS A C 1
ATOM 614 O O . CYS A 1 86 ? 19.766 -1.670 -33.520 1.00 95.38 86 CYS A O 1
ATOM 616 N N . GLU A 1 87 ? 20.868 -3.551 -33.016 1.00 94.38 87 GLU A N 1
ATOM 617 C CA . GLU A 1 87 ? 19.717 -4.435 -32.819 1.00 94.38 87 GLU A CA 1
ATOM 618 C C . GLU A 1 87 ? 19.102 -4.344 -31.414 1.00 94.38 87 GLU A C 1
ATOM 620 O O . GLU A 1 87 ? 17.956 -4.735 -31.206 1.00 94.38 87 GLU A O 1
ATOM 625 N N . THR A 1 88 ? 19.861 -3.856 -30.430 1.00 95.88 88 THR A N 1
ATOM 626 C CA . THR A 1 88 ? 19.438 -3.839 -29.025 1.00 95.88 88 THR A CA 1
ATOM 627 C C . THR A 1 88 ? 18.917 -2.452 -28.659 1.00 95.88 88 THR A C 1
ATOM 629 O O . THR A 1 88 ? 19.697 -1.502 -28.709 1.00 95.88 88 THR A O 1
ATOM 632 N N . PRO A 1 89 ? 17.642 -2.290 -28.278 1.00 97.25 89 PRO A N 1
ATOM 633 C CA . PRO A 1 89 ? 17.128 -1.001 -27.838 1.00 97.25 89 PRO A CA 1
ATOM 634 C C . PRO A 1 89 ? 17.751 -0.588 -26.501 1.00 97.25 89 PRO A C 1
ATOM 636 O O . PRO A 1 89 ? 18.088 -1.423 -25.657 1.00 97.25 89 PRO A O 1
ATOM 639 N N . VAL A 1 90 ? 17.884 0.716 -26.301 1.00 97.19 90 VAL A N 1
ATOM 640 C CA . VAL A 1 90 ? 18.379 1.323 -25.067 1.00 97.19 90 VAL A CA 1
ATOM 641 C C . VAL A 1 90 ? 17.201 1.936 -24.319 1.00 97.19 90 VAL A C 1
ATOM 643 O O . VAL A 1 90 ? 16.422 2.695 -24.885 1.00 97.19 90 VAL A O 1
ATOM 646 N N . CYS A 1 91 ? 17.081 1.609 -23.035 1.00 97.56 91 CYS A N 1
ATOM 647 C CA . CYS A 1 91 ? 16.142 2.249 -22.121 1.00 97.56 91 CYS A CA 1
ATOM 648 C C . CYS A 1 91 ? 16.949 3.043 -21.095 1.00 97.56 91 CYS A C 1
ATOM 650 O O . CYS A 1 91 ? 17.760 2.451 -20.370 1.00 97.56 91 CYS A O 1
ATOM 652 N N . ASN A 1 92 ? 16.755 4.362 -21.037 1.00 95.19 92 ASN A N 1
ATOM 653 C CA . ASN A 1 92 ? 17.468 5.231 -20.110 1.00 95.19 92 ASN A CA 1
ATOM 654 C C . ASN A 1 92 ? 16.505 6.184 -19.367 1.00 95.19 92 ASN A C 1
ATOM 656 O O . ASN A 1 92 ? 16.046 7.169 -19.942 1.00 95.19 92 ASN A O 1
ATOM 660 N N . PRO A 1 93 ? 16.231 5.945 -18.071 1.00 94.81 93 PRO A N 1
ATOM 661 C CA . PRO A 1 93 ? 16.898 4.968 -17.211 1.00 94.81 93 PRO A CA 1
ATOM 662 C C . PRO A 1 93 ? 16.422 3.528 -17.464 1.00 94.81 93 PRO A C 1
ATOM 664 O O . PRO A 1 93 ? 15.313 3.304 -17.948 1.00 94.81 93 PRO A O 1
ATOM 667 N N . SER A 1 94 ? 17.250 2.543 -17.103 1.00 96.00 94 SER A N 1
ATOM 668 C CA . SER A 1 94 ? 16.981 1.121 -17.360 1.00 96.00 94 SER A CA 1
ATOM 669 C C . SER A 1 94 ? 15.650 0.655 -16.771 1.00 96.00 94 SER A C 1
ATOM 671 O O . SER A 1 94 ? 15.214 1.161 -15.733 1.00 96.00 94 SER A O 1
ATOM 673 N N . CYS A 1 95 ? 15.039 -0.348 -17.399 1.00 97.44 95 CYS A N 1
ATOM 674 C CA . CYS A 1 95 ? 13.891 -1.048 -16.835 1.00 97.44 95 CYS A CA 1
ATOM 675 C C . CYS A 1 95 ? 14.261 -1.667 -15.477 1.00 97.44 95 CYS A C 1
ATOM 677 O O . CYS A 1 95 ? 15.346 -2.229 -15.314 1.00 97.44 95 CYS A O 1
ATOM 679 N N . GLU A 1 96 ? 13.375 -1.542 -14.500 1.00 97.44 96 GLU A N 1
ATOM 680 C CA . GLU A 1 96 ? 13.530 -2.079 -13.150 1.00 97.44 96 GLU A CA 1
ATOM 681 C C . GLU A 1 96 ? 12.867 -3.459 -13.041 1.00 97.44 96 GLU A C 1
ATOM 683 O O . GLU A 1 96 ? 12.167 -3.896 -13.952 1.00 97.44 96 GLU A O 1
ATOM 688 N N . ASN A 1 97 ? 13.114 -4.173 -11.938 1.00 96.19 97 ASN A N 1
ATOM 689 C CA . ASN A 1 97 ? 12.414 -5.415 -11.579 1.00 96.19 97 ASN A CA 1
ATOM 690 C C . ASN A 1 97 ? 12.309 -6.457 -12.710 1.00 96.19 97 ASN A C 1
ATOM 692 O O . ASN A 1 97 ? 11.264 -7.068 -12.924 1.00 96.19 97 ASN A O 1
ATOM 696 N N . ASN A 1 98 ? 13.414 -6.659 -13.433 1.00 94.62 98 ASN A N 1
ATOM 697 C CA . ASN A 1 98 ? 13.525 -7.568 -14.579 1.00 94.62 98 ASN A CA 1
ATOM 698 C C . ASN A 1 98 ? 12.602 -7.226 -15.765 1.00 94.62 98 ASN A C 1
ATOM 700 O O . ASN A 1 98 ? 12.291 -8.097 -16.579 1.00 94.62 98 ASN A O 1
ATOM 704 N N . GLY A 1 99 ? 12.193 -5.963 -15.898 1.00 96.44 99 GLY A N 1
ATOM 705 C CA . GLY A 1 99 ? 11.553 -5.463 -17.107 1.00 96.44 99 GLY A CA 1
ATOM 706 C C . GLY A 1 99 ? 12.464 -5.610 -18.326 1.00 96.44 99 GLY A C 1
ATOM 707 O O . GLY A 1 99 ? 13.673 -5.381 -18.249 1.00 96.44 99 GLY A O 1
ATOM 708 N N . ASN A 1 100 ? 11.884 -5.988 -19.462 1.00 97.25 100 ASN A N 1
ATOM 709 C CA . ASN A 1 100 ? 12.622 -6.133 -20.714 1.00 97.25 100 ASN A CA 1
ATOM 710 C C . ASN A 1 100 ? 12.505 -4.859 -21.559 1.00 97.25 100 ASN A C 1
ATOM 712 O O . ASN A 1 100 ? 11.399 -4.362 -21.760 1.00 97.25 100 ASN A O 1
ATOM 716 N N . CYS A 1 101 ? 13.624 -4.348 -22.074 1.00 97.38 101 CYS A N 1
ATOM 717 C CA . CYS A 1 101 ? 13.627 -3.205 -22.987 1.00 97.38 101 CYS A CA 1
ATOM 718 C C . CYS A 1 101 ? 13.317 -3.707 -24.403 1.00 97.38 101 CYS A C 1
ATOM 720 O O . CYS A 1 101 ? 14.121 -4.422 -25.000 1.00 97.38 101 CYS A O 1
ATOM 722 N N . THR A 1 102 ? 12.136 -3.387 -24.929 1.00 96.75 102 THR A N 1
ATOM 723 C CA . THR A 1 102 ? 11.663 -3.914 -26.227 1.00 96.75 102 THR A CA 1
ATOM 724 C C . THR A 1 102 ? 11.738 -2.900 -27.360 1.00 96.75 102 THR A C 1
ATOM 726 O O . THR A 1 102 ? 11.699 -3.278 -28.527 1.00 96.75 102 THR A O 1
ATOM 729 N N . ALA A 1 103 ? 11.832 -1.618 -27.022 1.00 96.31 103 ALA A N 1
ATOM 730 C CA . ALA A 1 103 ? 12.067 -0.507 -27.937 1.00 96.31 103 ALA A CA 1
ATOM 731 C C . ALA A 1 103 ? 12.730 0.639 -27.146 1.00 96.31 103 ALA A C 1
ATOM 733 O O . ALA A 1 103 ? 12.745 0.563 -25.914 1.00 96.31 103 ALA A O 1
ATOM 734 N N . PRO A 1 104 ? 13.288 1.672 -27.807 1.00 96.69 104 PRO A N 1
ATOM 735 C CA . PRO A 1 104 ? 13.922 2.788 -27.112 1.00 96.69 104 PRO A CA 1
ATOM 736 C C . PRO A 1 104 ? 12.996 3.391 -26.050 1.00 96.69 104 PRO A C 1
ATOM 738 O O . PRO A 1 104 ? 11.873 3.780 -26.367 1.00 96.69 104 PRO A O 1
ATOM 741 N N . ASP A 1 105 ? 13.454 3.406 -24.799 1.00 96.38 105 ASP A N 1
ATOM 742 C CA . ASP A 1 105 ? 12.702 3.848 -23.611 1.00 96.38 105 ASP A CA 1
ATOM 743 C C . ASP A 1 105 ? 11.349 3.142 -23.360 1.00 96.38 105 ASP A C 1
ATOM 745 O O . ASP A 1 105 ? 10.511 3.638 -22.604 1.00 96.38 105 ASP A O 1
ATOM 749 N N . VAL A 1 106 ? 11.130 1.958 -23.946 1.00 97.38 106 VAL A N 1
ATOM 750 C CA . VAL A 1 106 ? 9.919 1.147 -23.742 1.00 97.38 106 VAL A CA 1
ATOM 751 C C . VAL A 1 106 ? 10.253 -0.153 -23.019 1.00 97.38 106 VAL A C 1
ATOM 753 O O . VAL A 1 106 ? 10.850 -1.072 -23.589 1.00 97.38 106 VAL A O 1
ATOM 756 N N . CYS A 1 107 ? 9.783 -0.249 -21.776 1.00 98.06 107 CYS A N 1
ATOM 757 C CA . CYS A 1 107 ? 9.888 -1.445 -20.950 1.00 98.06 107 CYS A CA 1
ATOM 758 C C . CYS A 1 107 ? 8.602 -2.277 -20.998 1.00 98.06 107 CYS A C 1
ATOM 760 O O . CYS A 1 107 ? 7.497 -1.760 -20.836 1.00 98.06 107 CYS A O 1
ATOM 762 N N . THR A 1 108 ? 8.745 -3.591 -21.148 1.00 97.75 108 THR A N 1
ATOM 763 C CA . THR A 1 108 ? 7.669 -4.562 -20.921 1.00 97.75 108 THR A CA 1
ATOM 764 C C . THR A 1 108 ? 7.868 -5.252 -19.579 1.00 97.75 108 THR A C 1
ATOM 766 O O . THR A 1 108 ? 8.939 -5.813 -19.328 1.00 97.75 108 THR A O 1
ATOM 769 N N . CYS A 1 109 ? 6.830 -5.230 -18.746 1.00 97.06 109 CYS A N 1
ATOM 770 C CA . CYS A 1 109 ? 6.842 -5.727 -17.371 1.00 97.06 109 CYS A CA 1
ATOM 771 C C . CYS A 1 109 ? 6.026 -7.016 -17.229 1.00 97.06 109 CYS A C 1
ATOM 773 O O . CYS A 1 109 ? 5.072 -7.238 -17.979 1.00 97.06 109 CYS A O 1
ATOM 775 N N . ASP A 1 110 ? 6.329 -7.820 -16.208 1.00 95.31 110 ASP A N 1
ATOM 776 C CA . ASP A 1 110 ? 5.380 -8.819 -15.713 1.00 95.31 110 ASP A CA 1
ATOM 777 C C . ASP A 1 110 ? 4.261 -8.115 -14.931 1.00 95.31 110 ASP A C 1
ATOM 779 O O . ASP A 1 110 ? 4.397 -7.823 -13.741 1.00 95.31 110 ASP A O 1
ATOM 783 N N . LEU A 1 111 ? 3.142 -7.852 -15.611 1.00 92.44 111 LEU A N 1
ATOM 784 C CA . LEU A 1 111 ? 1.991 -7.121 -15.066 1.00 92.44 111 LEU A CA 1
ATOM 785 C C . LEU A 1 111 ? 1.282 -7.833 -13.905 1.00 92.44 111 LEU A C 1
ATOM 787 O O . LEU A 1 111 ? 0.406 -7.242 -13.273 1.00 92.44 111 LEU A O 1
ATOM 791 N N . THR A 1 112 ? 1.641 -9.083 -13.598 1.00 91.12 112 THR A N 1
ATOM 792 C CA . THR A 1 112 ? 1.151 -9.753 -12.387 1.00 91.12 112 THR A CA 1
ATOM 793 C C . THR A 1 112 ? 1.841 -9.242 -11.120 1.00 91.12 112 THR A C 1
ATOM 795 O O . THR A 1 112 ? 1.272 -9.351 -10.033 1.00 91.12 112 THR A O 1
ATOM 798 N N . GLN A 1 113 ? 3.037 -8.658 -11.255 1.00 93.06 113 GLN A N 1
ATOM 799 C CA . GLN A 1 113 ? 3.877 -8.216 -10.142 1.00 93.06 113 GLN A CA 1
ATOM 800 C C . GLN A 1 113 ? 4.262 -6.739 -10.214 1.00 93.06 113 GLN A C 1
ATOM 802 O O . GLN A 1 113 ? 4.359 -6.098 -9.171 1.00 93.06 113 GLN A O 1
ATOM 807 N N . TRP A 1 114 ? 4.465 -6.190 -11.412 1.00 95.31 114 TRP A N 1
ATOM 808 C CA . TRP A 1 114 ? 5.023 -4.855 -11.619 1.00 95.31 114 TRP A CA 1
ATOM 809 C C . TRP A 1 114 ? 4.308 -4.098 -12.733 1.00 95.31 114 TRP A C 1
ATOM 811 O O . TRP A 1 114 ? 3.858 -4.663 -13.724 1.00 95.31 114 TRP A O 1
ATOM 821 N N . ASN A 1 115 ? 4.230 -2.788 -12.572 1.00 93.62 115 ASN A N 1
ATOM 822 C CA . ASN A 1 115 ? 3.596 -1.832 -13.462 1.00 93.62 115 ASN A CA 1
ATOM 823 C C . ASN A 1 115 ? 4.444 -0.546 -13.503 1.00 93.62 115 ASN A C 1
ATOM 825 O O . ASN A 1 115 ? 5.493 -0.461 -12.864 1.00 93.62 115 ASN A O 1
ATOM 829 N N . GLY A 1 116 ? 3.985 0.469 -14.228 1.00 94.88 116 GLY A N 1
ATOM 830 C CA . GLY A 1 116 ? 4.743 1.693 -14.474 1.00 94.88 116 GLY A CA 1
ATOM 831 C C . GLY A 1 116 ? 5.518 1.615 -15.783 1.00 94.88 116 GLY A C 1
ATOM 832 O O . GLY A 1 116 ? 5.590 0.568 -16.428 1.00 94.88 116 GLY A O 1
ATOM 833 N N . THR A 1 117 ? 6.069 2.745 -16.212 1.00 95.69 117 THR A N 1
ATOM 834 C CA . THR A 1 117 ? 6.741 2.847 -17.518 1.00 95.69 117 THR A CA 1
ATOM 835 C C . THR A 1 117 ? 8.097 2.152 -17.536 1.00 95.69 117 THR A C 1
ATOM 837 O O . THR A 1 117 ? 8.595 1.812 -18.606 1.00 95.69 117 THR A O 1
ATOM 840 N N . ARG A 1 118 ? 8.684 1.915 -16.361 1.00 96.81 118 ARG A N 1
ATOM 841 C CA . ARG A 1 118 ? 9.966 1.240 -16.154 1.00 96.81 118 ARG A CA 1
ATOM 842 C C . ARG A 1 118 ? 9.824 0.022 -15.241 1.00 96.81 118 ARG A C 1
ATOM 844 O O . ARG A 1 118 ? 10.833 -0.468 -14.752 1.00 96.81 118 ARG A O 1
ATOM 851 N N . CYS A 1 119 ? 8.609 -0.491 -15.035 1.00 97.25 119 CYS A N 1
ATOM 852 C CA . CYS A 1 119 ? 8.325 -1.613 -14.131 1.00 97.25 119 CYS A CA 1
ATOM 853 C C . CYS A 1 119 ? 8.669 -1.329 -12.657 1.00 97.25 119 CYS A C 1
ATOM 855 O O . CYS A 1 119 ? 8.980 -2.239 -11.892 1.00 97.25 119 CYS A O 1
ATOM 857 N N . GLU A 1 120 ? 8.635 -0.062 -12.257 1.00 95.62 120 GLU A N 1
ATOM 858 C CA . GLU A 1 120 ? 9.020 0.432 -10.935 1.00 95.62 120 GLU A CA 1
ATOM 859 C C . GLU A 1 120 ? 7.901 0.319 -9.889 1.00 95.62 120 GLU A C 1
ATOM 861 O O . GLU A 1 120 ? 8.159 0.325 -8.687 1.00 95.62 120 GLU A O 1
ATOM 866 N N . THR A 1 121 ? 6.644 0.221 -10.329 1.00 94.69 121 THR A N 1
ATOM 867 C CA . THR A 1 121 ? 5.481 0.233 -9.435 1.00 94.69 121 THR A CA 1
ATOM 868 C C . THR A 1 121 ? 5.041 -1.196 -9.118 1.00 94.69 121 THR A C 1
ATOM 870 O O . THR A 1 121 ? 4.638 -1.908 -10.035 1.00 94.69 121 THR A O 1
ATOM 873 N N . PRO A 1 122 ? 5.054 -1.653 -7.856 1.00 94.56 122 PRO A N 1
ATOM 874 C CA . PRO A 1 122 ? 4.578 -2.988 -7.515 1.00 94.56 122 PRO A CA 1
ATOM 875 C C . PRO A 1 122 ? 3.056 -3.106 -7.653 1.00 94.56 122 PRO A C 1
ATOM 877 O O . PRO A 1 122 ? 2.301 -2.163 -7.406 1.00 94.56 122 PRO A O 1
ATOM 880 N N . VAL A 1 123 ? 2.594 -4.301 -8.007 1.00 92.38 123 VAL A N 1
ATOM 881 C CA . VAL A 1 123 ? 1.176 -4.649 -8.113 1.00 92.38 123 VAL A CA 1
ATOM 882 C C . VAL A 1 123 ? 0.756 -5.438 -6.876 1.00 92.38 123 VAL A C 1
ATOM 884 O O . VAL A 1 123 ? 1.241 -6.537 -6.607 1.00 92.38 123 VAL A O 1
ATOM 887 N N . CYS A 1 124 ? -0.201 -4.896 -6.127 1.00 89.94 124 CYS A N 1
ATOM 888 C CA . CYS A 1 124 ? -0.873 -5.598 -5.039 1.00 89.94 124 CYS A CA 1
ATOM 889 C C . CYS A 1 124 ? -2.222 -6.119 -5.554 1.00 89.94 124 CYS A C 1
ATOM 891 O O . CYS A 1 124 ? -3.181 -5.357 -5.677 1.00 89.94 124 CYS A O 1
ATOM 893 N N . SER A 1 125 ? -2.278 -7.415 -5.889 1.00 72.19 125 SER A N 1
ATOM 894 C CA . SER A 1 125 ? -3.433 -8.099 -6.507 1.00 72.19 125 SER A CA 1
ATOM 895 C C . SER A 1 125 ? -4.746 -7.894 -5.748 1.00 72.19 125 SER A C 1
ATOM 897 O O . SER A 1 125 ? -5.810 -7.753 -6.347 1.00 72.19 125 SER A O 1
ATOM 899 N N . SER A 1 126 ? -4.664 -7.812 -4.424 1.00 76.62 126 SER A N 1
ATOM 900 C CA . SER A 1 126 ? -5.714 -7.281 -3.572 1.00 76.62 126 SER A CA 1
ATOM 901 C C . SER A 1 126 ? -5.301 -5.886 -3.112 1.00 76.62 126 SER A C 1
ATOM 903 O O . SER A 1 126 ? -4.384 -5.763 -2.301 1.00 76.62 126 SER A O 1
ATOM 905 N N . SER A 1 127 ? -5.950 -4.840 -3.629 1.00 84.38 127 SER A N 1
ATOM 906 C CA . SER A 1 127 ? -5.606 -3.452 -3.306 1.00 84.38 127 SER A CA 1
ATOM 907 C C . SER A 1 127 ? -5.503 -3.255 -1.791 1.00 84.38 127 SER A C 1
ATOM 909 O O . SER A 1 127 ? -6.399 -3.688 -1.048 1.00 84.38 127 SER A O 1
ATOM 911 N N . CYS A 1 128 ? -4.405 -2.632 -1.357 1.00 92.44 128 CYS A N 1
ATOM 912 C CA . CYS A 1 128 ? -4.219 -2.196 0.021 1.00 92.44 128 CYS A CA 1
ATOM 913 C C . CYS A 1 128 ? -5.356 -1.234 0.383 1.00 92.44 128 CYS A C 1
ATOM 915 O O . CYS A 1 128 ? -5.690 -0.343 -0.400 1.00 92.44 128 CYS A O 1
ATOM 917 N N . VAL A 1 129 ? -5.987 -1.442 1.535 1.00 94.19 129 VAL A N 1
ATOM 918 C CA . VAL A 1 129 ? -7.086 -0.598 2.019 1.00 94.19 129 VAL A CA 1
ATOM 919 C C . VAL A 1 129 ? -6.586 0.328 3.124 1.00 94.19 129 VAL A C 1
ATOM 921 O O . VAL A 1 129 ? -5.433 0.236 3.537 1.00 94.19 129 VAL A O 1
ATOM 924 N N . ASN A 1 130 ? -7.430 1.258 3.578 1.00 93.88 130 ASN A N 1
ATOM 925 C CA . ASN A 1 130 ? -7.137 2.138 4.717 1.00 93.88 130 ASN A CA 1
ATOM 926 C C . ASN A 1 130 ? -5.781 2.868 4.620 1.00 93.88 130 ASN A C 1
ATOM 928 O O . ASN A 1 130 ? -5.048 2.975 5.598 1.00 93.88 130 ASN A O 1
ATOM 932 N N . ASN A 1 131 ? -5.454 3.368 3.422 1.00 91.44 131 ASN A N 1
ATOM 933 C CA . ASN A 1 131 ? -4.198 4.061 3.104 1.00 91.44 131 ASN A CA 1
ATOM 934 C C . ASN A 1 131 ? -2.923 3.211 3.268 1.00 91.44 131 ASN A C 1
ATOM 936 O O . ASN A 1 131 ? -1.834 3.762 3.433 1.00 91.44 131 ASN A O 1
ATOM 940 N N . GLY A 1 132 ? -3.029 1.883 3.188 1.00 93.75 132 GLY A N 1
ATOM 941 C CA . GLY A 1 132 ? -1.863 1.013 3.062 1.00 93.75 132 GLY A CA 1
ATOM 942 C C . GLY A 1 132 ? -1.087 1.282 1.770 1.00 93.75 132 GLY A C 1
ATOM 943 O O . GLY A 1 132 ? -1.684 1.473 0.709 1.00 93.75 132 GLY A O 1
ATOM 944 N N . ASN A 1 133 ? 0.243 1.273 1.849 1.00 93.56 133 ASN A N 1
ATOM 945 C CA . ASN A 1 133 ? 1.109 1.475 0.690 1.00 93.56 133 ASN A CA 1
ATOM 946 C C . AS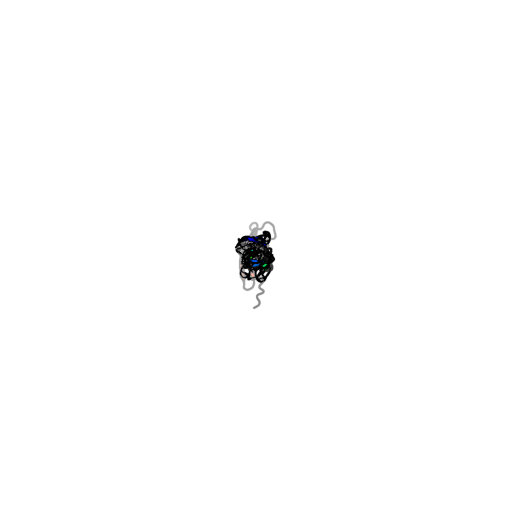N A 1 133 ? 1.560 0.131 0.103 1.00 93.56 133 ASN A C 1
ATOM 948 O O . ASN A 1 133 ? 2.015 -0.737 0.846 1.00 93.56 133 ASN A O 1
ATOM 952 N N . CYS A 1 134 ? 1.476 -0.032 -1.217 1.00 93.50 134 CYS A N 1
ATOM 953 C CA . CYS A 1 134 ? 1.998 -1.219 -1.895 1.00 93.50 134 CYS A CA 1
ATOM 954 C C . CYS A 1 134 ? 3.513 -1.057 -2.070 1.00 93.50 134 CYS A C 1
ATOM 956 O O . CYS A 1 134 ? 3.958 -0.221 -2.853 1.00 93.50 134 CYS A O 1
ATOM 958 N N . THR A 1 135 ? 4.308 -1.807 -1.308 1.00 92.75 135 THR A N 1
ATOM 959 C CA . THR A 1 135 ? 5.776 -1.647 -1.266 1.00 92.75 135 THR A CA 1
ATOM 960 C C . THR A 1 135 ? 6.526 -2.752 -1.999 1.00 92.75 135 THR A C 1
ATOM 962 O O . THR A 1 135 ? 7.670 -2.555 -2.398 1.00 92.75 135 THR A O 1
ATOM 965 N N . ALA A 1 136 ? 5.878 -3.893 -2.222 1.00 92.25 136 ALA A N 1
ATOM 966 C CA . ALA A 1 136 ? 6.360 -4.980 -3.067 1.00 92.25 136 ALA A CA 1
ATOM 967 C C . ALA A 1 136 ? 5.154 -5.745 -3.645 1.00 92.25 136 ALA A C 1
ATOM 969 O O . ALA A 1 136 ? 4.031 -5.550 -3.166 1.00 92.25 136 ALA A O 1
ATOM 970 N N . PRO A 1 137 ? 5.342 -6.612 -4.657 1.00 92.12 137 PRO A N 1
ATOM 971 C CA . PRO A 1 137 ? 4.247 -7.380 -5.239 1.00 92.12 137 PRO A CA 1
ATOM 972 C C . PRO A 1 137 ? 3.465 -8.150 -4.167 1.00 92.12 137 PRO A C 1
ATOM 974 O O . PRO A 1 137 ? 4.021 -8.980 -3.449 1.00 92.12 137 PRO A O 1
ATOM 977 N N . GLY A 1 138 ? 2.174 -7.844 -4.036 1.00 90.19 138 GLY A N 1
ATOM 978 C CA . GLY A 1 138 ? 1.295 -8.434 -3.019 1.00 90.19 138 GLY A CA 1
ATOM 979 C C . GLY A 1 138 ? 1.570 -8.033 -1.560 1.00 90.19 138 GLY A C 1
ATOM 980 O O . GLY A 1 138 ? 0.944 -8.606 -0.671 1.00 90.19 138 GLY A O 1
ATOM 981 N N . VAL A 1 139 ? 2.463 -7.074 -1.287 1.00 92.44 139 VAL A N 1
ATOM 982 C CA . VAL A 1 139 ? 2.832 -6.652 0.075 1.00 92.44 139 VAL A CA 1
ATOM 983 C C . VAL A 1 139 ? 2.349 -5.231 0.351 1.00 92.44 139 VAL A C 1
ATOM 985 O O . VAL A 1 139 ? 2.817 -4.268 -0.261 1.00 92.44 139 VAL A O 1
ATOM 988 N N . CYS A 1 140 ? 1.450 -5.106 1.328 1.00 94.75 140 CYS A N 1
ATOM 989 C CA . CYS A 1 140 ? 0.979 -3.826 1.843 1.00 94.75 140 CYS A CA 1
ATOM 990 C C . CYS A 1 140 ? 1.705 -3.460 3.142 1.00 94.75 140 CYS A C 1
ATOM 992 O O . CYS A 1 140 ? 1.758 -4.247 4.086 1.00 94.75 140 CYS A O 1
ATOM 994 N N . THR A 1 141 ? 2.225 -2.239 3.214 1.00 95.12 141 THR A N 1
ATOM 995 C CA . THR A 1 141 ? 2.738 -1.640 4.448 1.00 95.12 141 THR A CA 1
ATOM 996 C C . THR A 1 141 ? 1.662 -0.744 5.056 1.00 95.12 141 THR A C 1
ATOM 998 O O . THR A 1 141 ? 1.173 0.176 4.399 1.00 95.12 141 THR A O 1
ATOM 1001 N N . CYS A 1 142 ? 1.307 -1.014 6.310 1.00 95.56 142 CYS A N 1
ATOM 1002 C CA . CYS A 1 142 ? 0.231 -0.345 7.043 1.00 95.56 142 CYS A CA 1
ATOM 1003 C C . CYS A 1 142 ? 0.783 0.582 8.132 1.00 95.56 142 CYS A C 1
ATOM 1005 O O . CYS A 1 142 ? 1.874 0.345 8.654 1.00 95.56 142 CYS A O 1
ATOM 1007 N N . ASP A 1 143 ? -0.005 1.576 8.547 1.00 95.81 143 ASP A N 1
ATOM 1008 C CA . ASP A 1 143 ? 0.208 2.226 9.842 1.00 95.81 143 ASP A CA 1
ATOM 1009 C C . ASP A 1 143 ? -0.247 1.277 10.959 1.00 95.81 143 ASP A C 1
ATOM 1011 O O . ASP A 1 143 ? -1.433 1.193 11.282 1.00 95.81 143 ASP A O 1
ATOM 1015 N N . LEU A 1 144 ? 0.713 0.562 11.551 1.00 94.94 144 LEU A N 1
ATOM 1016 C CA . LEU A 1 144 ? 0.470 -0.455 12.580 1.00 94.94 144 LEU A CA 1
ATOM 1017 C C . LEU A 1 144 ? -0.106 0.101 13.890 1.00 94.94 144 LEU A C 1
ATOM 1019 O O . LEU A 1 144 ? -0.495 -0.679 14.760 1.00 94.94 144 LEU A O 1
ATOM 1023 N N . THR A 1 145 ? -0.181 1.425 14.051 1.00 94.81 145 THR A N 1
ATOM 1024 C CA . THR A 1 145 ? -0.887 2.033 15.186 1.00 94.81 145 THR A CA 1
ATOM 1025 C C . THR A 1 145 ? -2.406 2.005 15.009 1.00 94.81 145 THR A C 1
ATOM 1027 O O . THR A 1 145 ? -3.132 2.065 15.999 1.00 94.81 145 THR A O 1
ATOM 1030 N N . GLN A 1 146 ? -2.886 1.872 13.768 1.00 96.31 146 GLN A N 1
ATOM 1031 C CA . GLN A 1 146 ? -4.306 1.934 13.418 1.00 96.31 146 GLN A CA 1
ATOM 1032 C C . GLN A 1 146 ? -4.807 0.685 12.691 1.00 96.31 146 GLN A C 1
ATOM 1034 O O . GLN A 1 146 ? -5.950 0.283 12.904 1.00 96.31 146 GLN A O 1
ATOM 1039 N N . TRP A 1 147 ? -3.980 0.070 11.844 1.00 96.88 147 TRP A N 1
ATOM 1040 C CA . TRP A 1 147 ? -4.379 -1.013 10.948 1.00 96.88 147 TRP A CA 1
ATOM 1041 C C . TRP A 1 147 ? -3.328 -2.119 10.874 1.00 96.88 147 TRP A C 1
ATOM 1043 O O . TRP A 1 147 ? -2.125 -1.882 10.905 1.00 96.88 147 TRP A O 1
ATOM 1053 N N . ASN A 1 148 ? -3.802 -3.346 10.728 1.00 94.62 148 ASN A N 1
ATOM 1054 C CA . ASN A 1 148 ? -3.031 -4.573 10.602 1.00 94.62 148 ASN A CA 1
ATOM 1055 C C . ASN A 1 148 ? -3.695 -5.483 9.548 1.00 94.62 148 ASN A C 1
ATOM 1057 O O . ASN A 1 148 ? -4.707 -5.124 8.943 1.00 94.62 148 ASN A O 1
ATOM 1061 N N . GLY A 1 149 ? -3.148 -6.675 9.333 1.00 93.25 149 GLY A N 1
ATOM 1062 C CA . GLY A 1 149 ? -3.584 -7.597 8.290 1.00 93.25 149 GLY A CA 1
ATOM 1063 C C . GLY A 1 149 ? -2.774 -7.427 7.011 1.00 93.25 149 GLY A C 1
ATOM 1064 O O . GLY A 1 149 ? -1.968 -6.509 6.867 1.00 93.25 149 GLY A O 1
ATOM 1065 N N . THR A 1 150 ? -2.967 -8.349 6.074 1.00 92.25 150 THR A N 1
ATOM 1066 C CA . THR A 1 150 ? -2.142 -8.420 4.852 1.00 92.25 150 THR A CA 1
ATOM 1067 C C . THR A 1 150 ? -2.434 -7.289 3.867 1.00 92.25 150 THR A C 1
ATOM 1069 O O . THR A 1 150 ? -1.617 -6.997 2.997 1.00 92.25 150 THR A O 1
ATOM 1072 N N . ARG A 1 151 ? -3.584 -6.629 4.018 1.00 94.25 151 ARG A N 1
ATOM 1073 C CA . ARG A 1 151 ? -4.071 -5.524 3.191 1.00 94.25 151 ARG A CA 1
ATOM 1074 C C . ARG A 1 151 ? -4.384 -4.275 4.012 1.00 94.25 151 ARG A C 1
ATOM 1076 O O . ARG A 1 151 ? -4.997 -3.358 3.468 1.00 94.25 151 ARG A O 1
ATOM 1083 N N . CYS A 1 152 ? -3.984 -4.228 5.283 1.00 96.00 152 CYS A N 1
ATOM 1084 C CA . CYS A 1 152 ? -4.351 -3.172 6.234 1.00 96.00 152 CYS A CA 1
ATOM 1085 C C . CYS A 1 152 ? -5.858 -3.127 6.547 1.00 96.00 152 CYS A C 1
ATOM 1087 O O . CYS A 1 152 ? -6.435 -2.067 6.781 1.00 96.00 152 CYS A O 1
ATOM 1089 N N . GLU A 1 153 ? -6.519 -4.281 6.512 1.00 94.88 153 GLU A N 1
ATOM 1090 C CA . GLU A 1 153 ? -7.965 -4.449 6.656 1.00 94.88 153 GLU A CA 1
ATOM 1091 C C . GLU A 1 153 ? -8.438 -4.596 8.105 1.00 94.88 153 GLU A C 1
ATOM 1093 O O . GLU A 1 153 ? -9.609 -4.360 8.395 1.00 94.88 153 GLU A O 1
ATOM 1098 N N . THR A 1 154 ? -7.549 -4.997 9.012 1.00 95.94 154 THR A N 1
ATOM 1099 C CA . THR A 1 154 ? -7.893 -5.279 10.408 1.00 95.94 154 THR A CA 1
ATOM 1100 C C . THR A 1 154 ? -7.606 -4.047 11.262 1.00 95.94 154 THR A C 1
ATOM 1102 O O . THR A 1 154 ? -6.447 -3.647 11.343 1.00 95.94 154 THR A O 1
ATOM 1105 N N . PRO A 1 155 ? -8.598 -3.423 11.911 1.00 97.38 155 PRO A N 1
ATOM 1106 C CA . PRO A 1 155 ? -8.341 -2.295 12.797 1.00 97.38 155 PRO A CA 1
ATOM 1107 C C . PRO A 1 155 ? -7.566 -2.735 14.043 1.00 97.38 155 PRO A C 1
ATOM 1109 O O . PRO A 1 155 ? -7.731 -3.846 14.550 1.00 97.38 155 PRO A O 1
ATOM 1112 N N . VAL A 1 156 ? -6.732 -1.839 14.558 1.00 97.50 156 VAL A N 1
ATOM 1113 C CA . VAL A 1 156 ? -5.964 -2.032 15.787 1.00 97.50 156 VAL A CA 1
ATOM 1114 C C . VAL A 1 156 ? -6.611 -1.225 16.906 1.00 97.50 156 VAL A C 1
ATOM 1116 O O . VAL A 1 156 ? -6.809 -0.016 16.795 1.00 97.50 156 VAL A O 1
ATOM 1119 N N . CYS A 1 157 ? -6.917 -1.898 18.011 1.00 97.31 157 CYS A N 1
ATOM 1120 C CA . CYS A 1 157 ? -7.341 -1.264 19.252 1.00 97.31 157 CYS A CA 1
ATOM 1121 C C . CYS A 1 157 ? -6.208 -1.410 20.265 1.00 97.31 157 CYS A C 1
ATOM 1123 O O . CYS A 1 157 ? -5.891 -2.524 20.687 1.00 97.31 157 CYS A O 1
ATOM 1125 N N . ASN A 1 158 ? -5.578 -0.291 20.624 1.00 94.94 158 ASN A N 1
ATOM 1126 C CA . ASN A 1 158 ? -4.539 -0.247 21.643 1.00 94.94 158 ASN A CA 1
ATOM 1127 C C . ASN A 1 158 ? -4.840 0.885 22.647 1.00 94.94 158 ASN A C 1
ATOM 1129 O O . ASN A 1 158 ? -4.774 2.054 22.263 1.00 94.94 158 ASN A O 1
ATOM 1133 N N . PRO A 1 159 ? -5.171 0.565 23.912 1.00 94.12 159 PRO A N 1
ATOM 1134 C CA . PRO A 1 159 ? -5.200 -0.782 24.486 1.00 94.12 159 PRO A CA 1
ATOM 1135 C C . PRO A 1 159 ? -6.355 -1.637 23.935 1.00 94.12 159 PRO A C 1
ATOM 1137 O O . PRO A 1 159 ? -7.341 -1.107 23.423 1.00 94.12 159 PRO A O 1
ATOM 1140 N N . SER A 1 160 ? -6.231 -2.964 24.023 1.00 95.88 160 SER A N 1
ATOM 1141 C CA . SER A 1 160 ? -7.211 -3.896 23.449 1.00 95.88 160 SER A CA 1
ATOM 1142 C C . SER A 1 160 ? -8.594 -3.749 24.082 1.00 95.88 160 SER A C 1
ATOM 1144 O O . SER A 1 160 ? -8.716 -3.349 25.245 1.00 95.88 160 SER A O 1
ATOM 1146 N N . CYS A 1 161 ? -9.628 -4.116 23.326 1.00 97.50 161 CYS A N 1
ATOM 1147 C CA . CYS A 1 161 ? -10.972 -4.291 23.863 1.00 97.50 161 CYS A CA 1
ATOM 1148 C C . CYS A 1 161 ? -10.965 -5.402 24.925 1.00 97.50 161 CYS A C 1
ATOM 1150 O O . CYS A 1 161 ? -10.300 -6.427 24.755 1.00 97.50 161 CYS A O 1
ATOM 1152 N N . GLU A 1 162 ? -11.671 -5.185 26.025 1.00 97.31 162 GLU A N 1
ATOM 1153 C CA . GLU A 1 162 ? -11.833 -6.135 27.125 1.00 97.31 162 GLU A CA 1
ATOM 1154 C C . GLU A 1 162 ? -13.151 -6.904 26.969 1.00 97.31 162 GLU A C 1
ATOM 1156 O O . GLU A 1 162 ? -13.973 -6.580 26.113 1.00 97.31 162 GLU A O 1
ATOM 1161 N N . ASN A 1 163 ? -13.342 -7.958 27.767 1.00 96.19 163 ASN A N 1
ATOM 1162 C CA . ASN A 1 163 ? -14.614 -8.685 27.887 1.00 96.19 163 ASN A CA 1
ATOM 1163 C C . ASN A 1 163 ? -15.281 -9.070 26.549 1.00 96.19 163 ASN A C 1
ATOM 1165 O O . ASN A 1 163 ? -16.489 -8.932 26.376 1.00 96.19 163 ASN A O 1
ATOM 1169 N N . ASN A 1 164 ? -14.480 -9.562 25.596 1.00 94.50 164 ASN A N 1
ATOM 1170 C CA . ASN A 1 164 ? -14.901 -9.945 24.241 1.00 94.50 164 ASN A CA 1
ATOM 1171 C C . ASN A 1 164 ? -15.494 -8.804 23.390 1.00 94.50 164 ASN A C 1
ATOM 1173 O O . ASN A 1 164 ? -16.230 -9.063 22.436 1.00 94.50 164 ASN A O 1
ATOM 1177 N N . GLY A 1 165 ? -15.150 -7.550 23.684 1.00 96.38 165 GLY A N 1
ATOM 1178 C CA . GLY A 1 165 ? -15.427 -6.429 22.793 1.00 96.38 165 GLY A CA 1
ATOM 1179 C C . GLY A 1 165 ? -14.759 -6.610 21.428 1.00 96.38 165 GLY A C 1
ATOM 1180 O O . GLY A 1 165 ? -13.613 -7.055 21.336 1.00 96.38 165 GLY A O 1
ATOM 1181 N N . ASN A 1 166 ? -15.465 -6.249 20.357 1.00 97.25 166 ASN A N 1
ATOM 1182 C CA . ASN A 1 166 ? -14.944 -6.356 18.999 1.00 97.25 166 ASN A CA 1
ATOM 1183 C C . ASN A 1 166 ? -14.305 -5.035 18.556 1.00 97.25 166 ASN A C 1
ATOM 1185 O O . ASN A 1 166 ? -14.934 -3.982 18.664 1.00 97.25 166 ASN A O 1
ATOM 1189 N N . CYS A 1 167 ? -13.085 -5.081 18.022 1.00 97.44 167 CYS A N 1
ATOM 1190 C CA . CYS A 1 167 ? -12.428 -3.900 17.466 1.00 97.44 167 CYS A CA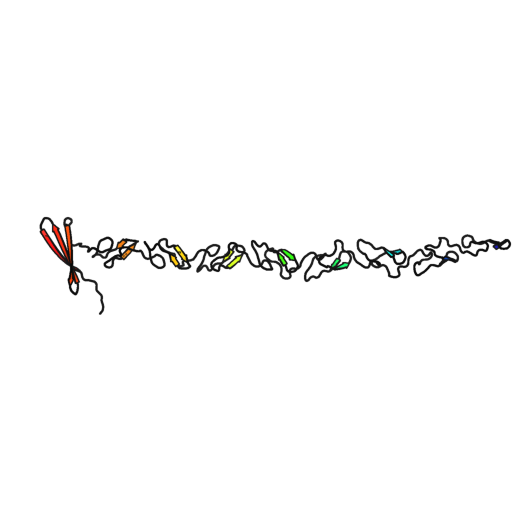 1
ATOM 1191 C C . CYS A 1 167 ? -12.979 -3.637 16.059 1.00 97.44 167 CYS A C 1
ATOM 1193 O O . CYS A 1 167 ? -12.693 -4.384 15.125 1.00 97.44 167 CYS A O 1
ATOM 1195 N N . THR A 1 168 ? -13.808 -2.607 15.907 1.00 96.44 168 THR A N 1
ATOM 1196 C CA . THR A 1 168 ? -14.534 -2.333 14.652 1.00 96.44 168 THR A CA 1
ATOM 1197 C C . THR A 1 168 ? -13.930 -1.193 13.841 1.00 96.44 168 THR A C 1
ATOM 1199 O O . THR A 1 168 ? -14.164 -1.100 12.640 1.00 96.44 168 THR A O 1
ATOM 1202 N N . ALA A 1 169 ? -13.149 -0.329 14.485 1.00 96.12 169 ALA A N 1
ATOM 1203 C CA . ALA A 1 169 ? -12.348 0.716 13.855 1.00 96.12 169 ALA A CA 1
ATOM 1204 C C . ALA A 1 169 ? -11.126 1.010 14.749 1.00 96.12 169 ALA A C 1
ATOM 1206 O O . ALA A 1 169 ? -11.108 0.550 15.895 1.00 96.12 169 ALA A O 1
ATOM 1207 N N . PRO A 1 170 ? -10.109 1.750 14.268 1.00 96.69 170 PRO A N 1
ATOM 1208 C CA . PRO A 1 170 ? -8.938 2.079 15.075 1.00 96.69 170 PRO A CA 1
ATOM 1209 C C . PRO A 1 170 ? -9.339 2.689 16.423 1.00 96.69 170 PRO A C 1
ATOM 1211 O O . PRO A 1 170 ? -10.041 3.699 16.465 1.00 96.69 170 PRO A O 1
ATOM 1214 N N . SER A 1 171 ? -8.920 2.051 17.516 1.00 95.38 171 SER A N 1
ATOM 1215 C CA . SER A 1 171 ? -9.264 2.431 18.899 1.00 95.38 171 SER A CA 1
ATOM 1216 C C . SER A 1 171 ? -10.767 2.478 19.237 1.00 95.38 171 SER A C 1
ATOM 1218 O O . SER A 1 171 ? -11.142 3.081 20.242 1.00 95.38 171 SER A O 1
ATOM 1220 N N . VAL A 1 172 ? -11.634 1.839 18.442 1.00 97.00 172 VAL A N 1
ATOM 1221 C CA . VAL A 1 172 ? -13.085 1.768 18.683 1.00 97.00 172 VAL A CA 1
ATOM 1222 C C . VAL A 1 172 ? -13.504 0.328 18.955 1.00 97.00 172 VAL A C 1
ATOM 1224 O O . VAL A 1 172 ? -13.489 -0.521 18.058 1.00 97.00 172 VAL A O 1
ATOM 1227 N N . CYS A 1 173 ? -13.939 0.080 20.189 1.00 97.94 173 CYS A N 1
ATOM 1228 C CA . CYS A 1 173 ? -14.509 -1.191 20.615 1.00 97.94 173 CYS A CA 1
ATOM 1229 C C . CYS A 1 173 ? -16.038 -1.148 20.572 1.00 97.94 173 CYS A C 1
ATOM 1231 O O . CYS A 1 173 ? -16.661 -0.204 21.054 1.00 97.94 173 CYS A O 1
ATOM 1233 N N . THR A 1 174 ? -16.641 -2.201 20.031 1.00 97.75 174 THR A N 1
ATOM 1234 C CA . THR A 1 174 ? -18.082 -2.451 20.111 1.00 97.75 174 THR A CA 1
ATOM 1235 C C . THR A 1 174 ? -18.337 -3.547 21.141 1.00 97.75 174 THR A C 1
ATOM 1237 O O . THR A 1 174 ? -17.787 -4.644 21.029 1.00 97.75 174 THR A O 1
ATOM 1240 N N . CYS A 1 175 ? -19.166 -3.243 22.139 1.00 97.00 175 CYS A N 1
ATOM 1241 C CA . CYS A 1 175 ? -19.448 -4.107 23.286 1.00 97.00 175 CYS A CA 1
ATOM 1242 C C . CYS A 1 175 ? -20.836 -4.748 23.187 1.00 97.00 175 CYS A C 1
ATOM 1244 O O . CYS A 1 175 ? -21.742 -4.184 22.570 1.00 97.00 175 CYS A O 1
ATOM 1246 N N . ASP A 1 176 ? -21.035 -5.876 23.871 1.00 95.44 176 ASP A N 1
ATOM 1247 C CA . ASP A 1 176 ? -22.383 -6.328 24.216 1.00 95.44 176 ASP A CA 1
ATOM 1248 C C . ASP A 1 176 ? -22.931 -5.451 25.350 1.00 95.44 176 ASP A C 1
ATOM 1250 O O . ASP A 1 176 ? -22.650 -5.677 26.528 1.00 95.44 176 ASP A O 1
ATOM 1254 N N . LEU A 1 177 ? -23.726 -4.445 24.979 1.00 92.81 177 LEU A N 1
ATOM 1255 C CA . LEU A 1 177 ? -24.284 -3.452 25.902 1.00 92.81 177 LEU A CA 1
ATOM 1256 C C . LEU A 1 177 ? -25.253 -4.033 26.941 1.00 92.81 177 LEU A C 1
ATOM 1258 O O . LEU A 1 177 ? -25.645 -3.324 27.867 1.00 92.81 177 LEU A O 1
ATOM 1262 N N . THR A 1 178 ? -25.645 -5.304 26.821 1.00 91.44 178 THR A N 1
ATOM 1263 C CA . THR A 1 178 ? -26.425 -5.980 27.867 1.00 91.44 178 THR A CA 1
ATOM 1264 C C . THR A 1 178 ? -25.567 -6.374 29.070 1.00 91.44 178 THR A C 1
ATOM 1266 O O . THR A 1 178 ? -26.102 -6.547 30.166 1.00 91.44 178 THR A O 1
ATOM 1269 N N . GLN A 1 179 ? -24.248 -6.482 28.885 1.00 93.19 179 GLN A N 1
ATOM 1270 C CA . GLN A 1 179 ? -23.305 -6.959 29.896 1.00 93.19 179 GLN A CA 1
ATOM 1271 C C . GLN A 1 179 ? -22.176 -5.971 30.185 1.00 93.19 179 GLN A C 1
ATOM 1273 O O . GLN A 1 179 ? -21.755 -5.863 31.334 1.00 93.19 179 GLN A O 1
ATOM 1278 N N . TRP A 1 180 ? -21.690 -5.252 29.173 1.00 95.56 180 TRP A N 1
ATOM 1279 C CA . TRP A 1 180 ? -20.494 -4.420 29.262 1.00 95.56 180 TRP A CA 1
ATOM 1280 C C . TRP A 1 180 ? -20.675 -3.083 28.547 1.00 95.56 180 TRP A C 1
ATOM 1282 O O . TRP A 1 180 ? -21.335 -2.974 27.518 1.00 95.56 180 TRP A O 1
ATOM 1292 N N . ASN A 1 181 ? -20.045 -2.056 29.094 1.00 93.50 181 ASN A N 1
ATOM 1293 C CA . ASN A 1 181 ? -20.046 -0.681 28.625 1.00 93.50 181 ASN A CA 1
ATOM 1294 C C . ASN A 1 181 ? -18.638 -0.080 28.816 1.00 93.50 181 ASN A C 1
ATOM 1296 O O . ASN A 1 181 ? -17.718 -0.754 29.283 1.00 93.50 181 ASN A O 1
ATOM 1300 N N . GLY A 1 182 ? -18.464 1.193 28.475 1.00 94.62 182 GLY A N 1
ATOM 1301 C CA . GLY A 1 182 ? -17.162 1.855 28.448 1.00 94.62 182 GLY A CA 1
ATOM 1302 C C . GLY A 1 182 ? -16.542 1.812 27.056 1.00 94.62 182 GLY A C 1
ATOM 1303 O O . GLY A 1 182 ? -17.049 1.162 26.142 1.00 94.62 182 GLY A O 1
ATOM 1304 N N . THR A 1 183 ? -15.451 2.547 26.871 1.00 95.62 183 THR A N 1
ATOM 1305 C CA . THR A 1 183 ? -14.823 2.706 25.547 1.00 95.62 183 THR A CA 1
ATOM 1306 C C . THR A 1 183 ? -14.073 1.457 25.099 1.00 95.62 183 THR A C 1
ATOM 1308 O O . THR A 1 183 ? -13.811 1.293 23.908 1.00 95.62 183 THR A O 1
ATOM 1311 N N . ARG A 1 184 ? -13.742 0.569 26.039 1.00 96.88 184 ARG A N 1
ATOM 1312 C CA . ARG A 1 184 ? -13.044 -0.701 25.833 1.00 96.88 184 ARG A CA 1
ATOM 1313 C C . ARG A 1 184 ? -13.838 -1.886 26.382 1.00 96.88 184 ARG A C 1
ATOM 1315 O O . ARG A 1 184 ? -13.271 -2.965 26.502 1.00 96.88 184 ARG A O 1
ATOM 1322 N N . CYS A 1 185 ? -15.128 -1.717 26.674 1.00 97.38 185 CYS A N 1
ATOM 1323 C CA . CYS A 1 185 ? -15.980 -2.749 27.276 1.00 97.38 185 CYS A CA 1
ATOM 1324 C C . CYS A 1 185 ? -15.527 -3.180 28.683 1.00 97.38 185 CYS A C 1
ATOM 1326 O O . CYS A 1 185 ? -15.742 -4.316 29.097 1.00 97.38 185 CYS A O 1
ATOM 1328 N N . GLU A 1 186 ? -14.876 -2.281 29.413 1.00 96.00 186 GLU A N 1
ATOM 1329 C CA . GLU A 1 186 ? -14.279 -2.510 30.729 1.00 96.00 186 GLU A CA 1
ATOM 1330 C C . GLU A 1 186 ? -15.277 -2.370 31.889 1.00 96.00 186 GLU A C 1
ATOM 1332 O O . GLU A 1 186 ? -15.037 -2.869 32.986 1.00 96.00 186 GLU A O 1
ATOM 1337 N N . THR A 1 187 ? -16.402 -1.685 31.668 1.00 94.81 187 THR A N 1
ATOM 1338 C CA . THR A 1 187 ? -17.378 -1.381 32.722 1.00 94.81 187 THR A CA 1
ATOM 1339 C C . THR A 1 187 ? -18.532 -2.381 32.679 1.00 94.81 187 THR A C 1
ATOM 1341 O O . THR A 1 187 ? -19.235 -2.428 31.671 1.00 94.81 187 THR A O 1
ATOM 1344 N N . PRO A 1 188 ? -18.792 -3.166 33.735 1.00 94.56 188 PRO A N 1
ATOM 1345 C CA . PRO A 1 188 ? -19.930 -4.078 33.755 1.00 94.56 188 PRO A CA 1
ATOM 1346 C C . PRO A 1 188 ? -21.263 -3.325 33.835 1.00 94.56 188 PRO A C 1
ATOM 1348 O O . PRO A 1 188 ? -21.377 -2.265 34.452 1.00 94.56 188 PRO A O 1
ATOM 1351 N N . VAL A 1 189 ? -22.298 -3.904 33.234 1.00 93.31 189 VAL A N 1
ATOM 1352 C CA . VAL A 1 189 ? -23.670 -3.397 33.265 1.00 93.31 189 VAL A CA 1
ATOM 1353 C C . VAL A 1 189 ? -24.484 -4.202 34.275 1.00 93.31 189 VAL A C 1
ATOM 1355 O O . VAL A 1 189 ? -24.670 -5.412 34.142 1.00 93.31 189 VAL A O 1
ATOM 1358 N N . CYS A 1 190 ? -25.017 -3.516 35.283 1.00 90.44 190 CYS A N 1
ATOM 1359 C CA . CYS A 1 190 ? -26.011 -4.054 36.205 1.00 90.44 190 CYS A CA 1
ATOM 1360 C C . CYS A 1 190 ? -27.383 -3.526 35.770 1.00 90.44 190 CYS A C 1
ATOM 1362 O O . CYS A 1 190 ? -27.750 -2.397 36.088 1.00 90.44 190 CYS A O 1
ATOM 1364 N N . SER A 1 191 ? -28.111 -4.327 34.985 1.00 75.12 191 SER A N 1
ATOM 1365 C CA . SER A 1 191 ? -29.395 -3.973 34.351 1.00 75.12 191 SER A CA 1
ATOM 1366 C C . SER A 1 191 ? -30.437 -3.438 35.336 1.00 75.12 191 SER A C 1
ATOM 1368 O O . SER A 1 191 ? -31.205 -2.536 35.008 1.00 75.12 191 SER A O 1
ATOM 1370 N N . SER A 1 192 ? -30.421 -3.944 36.565 1.00 78.19 192 SER A N 1
ATOM 1371 C CA . SER A 1 192 ? -31.063 -3.317 37.708 1.00 78.19 192 SER A CA 1
ATOM 1372 C C . SER A 1 192 ? -29.986 -2.624 38.543 1.00 78.19 192 SER A C 1
ATOM 1374 O O . SER A 1 192 ? -29.206 -3.310 39.206 1.00 78.19 192 SER A O 1
ATOM 1376 N N . SER A 1 193 ? -29.917 -1.290 38.494 1.00 84.31 193 SER A N 1
ATOM 1377 C CA . SER A 1 193 ? -28.893 -0.500 39.191 1.00 84.31 193 SER A CA 1
ATOM 1378 C C . SER A 1 193 ? -28.721 -0.960 40.639 1.00 84.31 193 SER A C 1
ATOM 1380 O O . SER A 1 193 ? -29.722 -1.178 41.335 1.00 84.31 193 SER A O 1
ATOM 1382 N N . CYS A 1 194 ? -27.467 -1.104 41.074 1.00 91.19 194 CYS A N 1
ATOM 1383 C CA . CYS A 1 194 ? -27.138 -1.377 42.467 1.00 91.19 194 CYS A CA 1
ATOM 1384 C C . CYS A 1 194 ? -27.638 -0.216 43.332 1.00 91.19 194 CYS A C 1
ATOM 1386 O O . CYS A 1 194 ? -27.343 0.949 43.055 1.00 91.19 194 CYS A O 1
ATOM 1388 N N . GLU A 1 195 ? -28.435 -0.528 44.343 1.00 92.62 195 GLU A N 1
ATOM 1389 C CA . GLU A 1 195 ? -28.990 0.451 45.269 1.00 92.62 195 GLU A CA 1
ATOM 1390 C C . GLU A 1 195 ? -27.984 0.746 46.388 1.00 92.62 195 GLU A C 1
ATOM 1392 O O . GLU A 1 195 ? -26.968 0.066 46.530 1.00 92.62 195 GLU A O 1
ATOM 1397 N N . ASN A 1 196 ? -28.240 1.798 47.169 1.00 92.38 196 ASN A N 1
ATOM 1398 C CA . ASN A 1 196 ? -27.510 2.097 48.406 1.00 92.38 196 ASN A CA 1
ATOM 1399 C C . ASN A 1 196 ? -25.970 2.081 48.284 1.00 92.38 196 ASN A C 1
ATOM 1401 O O . ASN A 1 196 ? -25.269 1.599 49.170 1.00 92.38 196 ASN A O 1
ATOM 1405 N N . ASN A 1 197 ? -25.442 2.636 47.185 1.00 89.56 197 ASN A N 1
ATOM 1406 C CA . ASN A 1 197 ? -24.009 2.690 46.859 1.00 89.56 197 ASN A CA 1
ATOM 1407 C C . ASN A 1 197 ? -23.331 1.320 46.667 1.00 89.56 197 ASN A C 1
ATOM 1409 O O . ASN A 1 197 ? -22.113 1.208 46.818 1.00 89.56 197 ASN A O 1
ATOM 1413 N N . GLY A 1 198 ? -24.088 0.283 46.302 1.00 92.25 198 GLY A N 1
ATOM 1414 C CA . GLY A 1 198 ? -23.511 -0.972 45.832 1.00 92.25 198 GLY A CA 1
ATOM 1415 C C . GLY A 1 198 ? -22.658 -0.768 44.577 1.00 92.25 198 GLY A C 1
ATOM 1416 O O . GLY A 1 198 ? -23.026 -0.008 43.681 1.00 92.25 198 GLY A O 1
ATOM 1417 N N . ASN A 1 199 ? -21.520 -1.456 44.498 1.00 93.31 199 ASN A N 1
ATOM 1418 C CA . ASN A 1 199 ? -20.628 -1.371 43.345 1.00 93.31 199 ASN A CA 1
ATOM 1419 C C . ASN A 1 199 ? -20.936 -2.489 42.341 1.00 93.31 199 ASN A C 1
ATOM 1421 O O . ASN A 1 199 ? -21.020 -3.655 42.729 1.00 93.31 199 ASN A O 1
ATOM 1425 N N . CYS A 1 200 ? -21.079 -2.153 41.059 1.00 93.38 200 CYS A N 1
ATOM 1426 C CA . CYS A 1 200 ? -21.275 -3.148 40.004 1.00 93.38 200 CYS A CA 1
ATOM 1427 C C . CYS A 1 200 ? -19.911 -3.748 39.638 1.00 93.38 200 CYS A C 1
ATOM 1429 O O . CYS A 1 200 ? -19.070 -3.068 39.052 1.00 93.38 200 CYS A O 1
ATOM 1431 N N . THR A 1 201 ? -19.663 -4.997 40.030 1.00 92.38 201 THR A N 1
ATOM 1432 C CA . THR A 1 201 ? -18.342 -5.644 39.889 1.00 92.38 201 THR A CA 1
ATOM 1433 C C . THR A 1 201 ? -18.2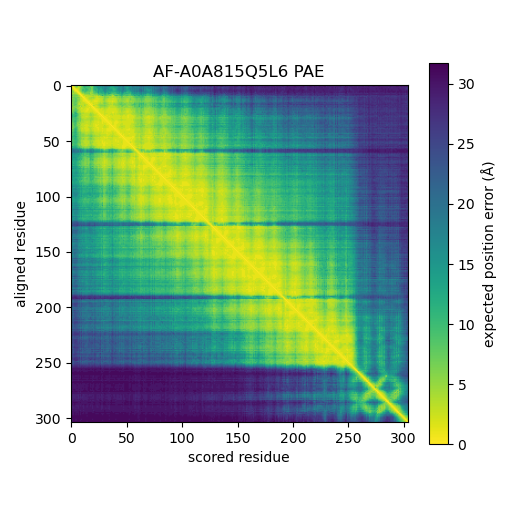88 -6.668 38.760 1.00 92.38 201 THR A C 1
ATOM 1435 O O . THR A 1 201 ? -17.208 -6.973 38.261 1.00 92.38 201 THR A O 1
ATOM 1438 N N . ALA A 1 202 ? -19.443 -7.164 38.319 1.00 91.94 202 ALA A N 1
ATOM 1439 C CA . ALA A 1 202 ? -19.604 -8.006 37.138 1.00 91.94 202 ALA A CA 1
ATOM 1440 C C . ALA A 1 202 ? -21.018 -7.803 36.556 1.00 91.94 202 ALA A C 1
ATOM 1442 O O . ALA A 1 202 ? -21.870 -7.228 37.241 1.00 91.94 202 ALA A O 1
ATOM 1443 N N . PRO A 1 203 ? -21.300 -8.252 35.318 1.00 92.44 203 PRO A N 1
ATOM 1444 C CA . PRO A 1 203 ? -22.622 -8.101 34.715 1.00 92.44 203 PRO A CA 1
ATOM 1445 C C . PRO A 1 203 ? -23.730 -8.650 35.626 1.00 92.44 203 PRO A C 1
ATOM 1447 O O . PRO A 1 203 ? -23.740 -9.834 35.962 1.00 92.44 203 PRO A O 1
ATOM 1450 N N . GLY A 1 204 ? -24.644 -7.777 36.056 1.00 90.25 204 GLY A N 1
ATOM 1451 C CA . GLY A 1 204 ? -25.734 -8.113 36.982 1.00 90.25 204 GLY A CA 1
ATOM 1452 C C . GLY A 1 204 ? -25.333 -8.414 38.436 1.00 90.25 204 GLY A C 1
ATOM 1453 O O . GLY A 1 204 ? -26.194 -8.834 39.206 1.00 90.25 204 GLY A O 1
ATOM 1454 N N . VAL A 1 205 ? -24.071 -8.213 38.835 1.00 92.12 205 VAL A N 1
ATOM 1455 C CA . VAL A 1 205 ? -23.574 -8.514 40.189 1.00 92.12 205 VAL A CA 1
ATOM 1456 C C . VAL A 1 205 ? -23.228 -7.229 40.936 1.00 92.12 205 VAL A C 1
ATOM 1458 O O . VAL A 1 205 ? -22.283 -6.520 40.583 1.00 92.12 205 VAL A O 1
ATOM 1461 N N . CYS A 1 206 ? -23.964 -6.972 42.017 1.00 93.81 206 CYS A N 1
ATOM 1462 C CA . CYS A 1 206 ? -23.700 -5.876 42.941 1.00 93.81 206 CYS A CA 1
ATOM 1463 C C . CYS A 1 206 ? -22.925 -6.368 44.165 1.00 93.81 206 CYS A C 1
ATOM 1465 O O . CYS A 1 206 ? -23.260 -7.382 44.775 1.00 93.81 206 CYS A O 1
ATOM 1467 N N . THR A 1 207 ? -21.890 -5.630 44.550 1.00 94.19 207 THR A N 1
ATOM 1468 C CA . THR A 1 207 ? -21.159 -5.835 45.802 1.00 94.19 207 THR A CA 1
ATOM 1469 C C . THR A 1 207 ? -21.532 -4.731 46.784 1.00 94.19 207 THR A C 1
ATOM 1471 O O . THR A 1 207 ? -21.348 -3.549 46.494 1.00 94.19 207 THR A O 1
ATOM 1474 N N . CYS A 1 208 ? -22.070 -5.129 47.934 1.00 93.62 208 CYS A N 1
ATOM 1475 C CA . CYS A 1 208 ? -22.612 -4.240 48.959 1.00 93.62 208 CYS A CA 1
ATOM 1476 C C . CYS A 1 208 ? -21.654 -4.111 50.147 1.00 93.62 208 CYS A C 1
ATOM 1478 O O . CYS A 1 208 ? -20.868 -5.023 50.415 1.00 93.62 208 CYS A O 1
ATOM 1480 N N . ASP A 1 209 ? -21.775 -3.029 50.918 1.00 93.88 209 ASP A N 1
ATOM 1481 C CA . ASP A 1 209 ? -21.250 -3.012 52.284 1.00 93.88 209 ASP A CA 1
ATOM 1482 C C . ASP A 1 209 ? -22.146 -3.888 53.170 1.00 93.88 209 ASP A C 1
ATOM 1484 O O . ASP A 1 209 ? -23.202 -3.454 53.631 1.00 93.88 209 ASP A O 1
ATOM 1488 N N . LEU A 1 210 ? -21.712 -5.128 53.407 1.00 91.25 210 LEU A N 1
ATOM 1489 C CA . LEU A 1 210 ? -22.466 -6.135 54.162 1.00 91.25 210 LEU A CA 1
ATOM 1490 C C . LEU A 1 210 ? -22.691 -5.772 55.637 1.00 91.25 210 LEU A C 1
ATOM 1492 O O . LEU A 1 210 ? -23.455 -6.455 56.318 1.00 91.25 210 LEU A O 1
ATOM 1496 N N . THR A 1 211 ? -22.054 -4.714 56.146 1.00 90.25 211 THR A N 1
ATOM 1497 C CA . THR A 1 211 ? -22.361 -4.191 57.484 1.00 90.25 211 THR A CA 1
ATOM 1498 C C . THR A 1 211 ? -23.667 -3.397 57.513 1.00 90.25 211 THR A C 1
ATOM 1500 O O . THR A 1 211 ? -24.279 -3.274 58.572 1.00 90.25 211 THR A O 1
ATOM 1503 N N . GLN A 1 212 ? -24.109 -2.887 56.359 1.00 92.69 212 GLN A N 1
ATOM 1504 C CA . GLN A 1 212 ? -25.270 -2.008 56.235 1.00 92.69 212 GLN A CA 1
ATOM 1505 C C . GLN A 1 212 ? -26.348 -2.558 55.302 1.00 92.69 212 GLN A C 1
ATOM 1507 O O . GLN A 1 212 ? -27.529 -2.372 55.581 1.00 92.69 212 GLN A O 1
ATOM 1512 N N . TRP A 1 213 ? -25.968 -3.230 54.216 1.00 94.19 213 TRP A N 1
ATOM 1513 C CA . TRP A 1 213 ? -26.877 -3.643 53.147 1.00 94.19 213 TRP A CA 1
ATOM 1514 C C . TRP A 1 213 ? -26.573 -5.057 52.651 1.00 94.19 213 TRP A C 1
ATOM 1516 O O . TRP A 1 213 ? -25.430 -5.499 52.602 1.00 94.19 213 TRP A O 1
ATOM 1526 N N . ASN A 1 214 ? -27.619 -5.761 52.248 1.00 91.88 214 ASN A N 1
ATOM 1527 C CA . ASN A 1 214 ? -27.620 -7.120 51.728 1.00 91.88 214 ASN A CA 1
ATOM 1528 C C . ASN A 1 214 ? -28.631 -7.220 50.567 1.00 91.88 214 ASN A C 1
ATOM 1530 O O . ASN A 1 214 ? -29.309 -6.249 50.229 1.00 91.88 214 ASN A O 1
ATOM 1534 N N . GLY A 1 215 ? -28.751 -8.398 49.965 1.00 90.69 215 GLY A N 1
ATOM 1535 C CA . GLY A 1 215 ? -29.577 -8.632 48.785 1.00 90.69 215 GLY A CA 1
ATOM 1536 C C . GLY A 1 215 ? -28.775 -8.511 47.492 1.00 90.69 215 GLY A C 1
ATOM 1537 O O . GLY A 1 215 ? -27.616 -8.098 47.478 1.00 90.69 215 GLY A O 1
ATOM 1538 N N . THR A 1 216 ? -29.391 -8.922 46.387 1.00 90.62 216 THR A N 1
ATOM 1539 C CA . THR A 1 216 ? -28.714 -9.018 45.078 1.00 90.62 216 THR A CA 1
ATOM 1540 C C . THR A 1 216 ? -28.380 -7.660 44.464 1.00 90.62 216 THR A C 1
ATOM 1542 O O . THR A 1 216 ? -27.515 -7.567 43.595 1.00 90.62 216 THR A O 1
ATOM 1545 N N . ARG A 1 217 ? -29.048 -6.604 44.930 1.00 93.06 217 ARG A N 1
ATOM 1546 C CA . ARG A 1 217 ? -28.918 -5.217 44.488 1.00 93.06 217 ARG A CA 1
ATOM 1547 C C . ARG A 1 217 ? -28.602 -4.277 45.650 1.00 93.06 217 ARG A C 1
ATOM 1549 O O . ARG A 1 217 ? -28.721 -3.069 45.475 1.00 93.06 217 ARG A O 1
ATOM 1556 N N . CYS A 1 218 ? -28.197 -4.802 46.808 1.00 94.06 218 CYS A N 1
ATOM 1557 C CA . CYS A 1 218 ? -27.979 -4.025 48.033 1.00 94.06 218 CYS A CA 1
ATOM 1558 C C . CYS A 1 218 ? -29.247 -3.317 48.543 1.00 94.06 218 CYS A C 1
ATOM 1560 O O . CYS A 1 218 ? -29.179 -2.250 49.146 1.00 94.06 218 CYS A O 1
ATOM 1562 N N . GLU A 1 219 ? -30.409 -3.905 48.278 1.00 92.81 219 GLU A N 1
ATOM 1563 C CA . GLU A 1 219 ? -31.739 -3.367 48.560 1.00 92.81 219 GLU A CA 1
ATOM 1564 C C . GLU A 1 219 ? -32.209 -3.625 49.999 1.00 92.81 219 GLU A C 1
ATOM 1566 O O . GLU A 1 219 ? -33.090 -2.933 50.504 1.00 92.81 219 GLU A O 1
ATOM 1571 N N . THR A 1 220 ? -31.639 -4.629 50.670 1.00 93.00 220 THR A N 1
ATOM 1572 C CA . THR A 1 220 ? -32.093 -5.075 51.993 1.00 93.00 220 THR A CA 1
ATOM 1573 C C . THR A 1 220 ? -31.198 -4.489 53.082 1.00 93.00 220 THR A C 1
ATOM 1575 O O . THR A 1 220 ? -30.012 -4.808 53.102 1.00 93.00 220 THR A O 1
ATOM 1578 N N . PRO A 1 221 ? -31.701 -3.666 54.014 1.00 94.50 221 PRO A N 1
ATOM 1579 C CA . PRO A 1 221 ? -30.886 -3.159 55.113 1.00 94.50 221 PRO A CA 1
ATOM 1580 C C . PRO A 1 221 ? -30.521 -4.274 56.103 1.00 94.50 221 PRO A C 1
ATOM 1582 O O . PRO A 1 221 ? -31.291 -5.205 56.345 1.00 94.50 221 PRO A O 1
ATOM 1585 N N . VAL A 1 222 ? -29.342 -4.162 56.707 1.00 94.75 222 VAL A N 1
ATOM 1586 C CA . VAL A 1 222 ? -28.841 -5.070 57.742 1.00 94.75 222 VAL A CA 1
ATOM 1587 C C . VAL A 1 222 ? -29.032 -4.421 59.111 1.00 94.75 222 VAL A C 1
ATOM 1589 O O . VAL A 1 222 ? -28.560 -3.314 59.370 1.00 94.75 222 VAL A O 1
ATOM 1592 N N . CYS A 1 223 ? -29.709 -5.129 60.013 1.00 93.75 223 CYS A N 1
ATOM 1593 C CA . CYS A 1 223 ? -29.838 -4.754 61.418 1.00 93.75 223 CYS A CA 1
ATOM 1594 C C . CYS A 1 223 ? -29.032 -5.740 62.269 1.00 93.75 223 CYS A C 1
ATOM 1596 O O . CYS A 1 223 ? -29.292 -6.943 62.242 1.00 93.75 223 CYS A O 1
ATOM 1598 N N . SER A 1 224 ? -28.041 -5.228 63.002 1.00 90.62 224 SER A N 1
ATOM 1599 C CA . SER A 1 224 ? -27.220 -6.006 63.932 1.00 90.62 224 SER A CA 1
ATOM 1600 C C . SER A 1 224 ? -27.161 -5.281 65.284 1.00 90.62 224 SER A C 1
ATOM 1602 O O . SER A 1 224 ? -26.543 -4.215 65.357 1.00 90.62 224 SER A O 1
ATOM 1604 N N . PRO A 1 225 ? -27.804 -5.805 66.349 1.00 89.62 225 PRO A N 1
ATOM 1605 C CA . PRO A 1 225 ? -28.554 -7.066 66.401 1.00 89.62 225 PRO A CA 1
ATOM 1606 C C . PRO A 1 225 ? -29.835 -7.047 65.547 1.00 89.62 225 PRO A C 1
ATOM 1608 O O . PRO A 1 225 ? -30.379 -5.986 65.240 1.00 89.62 225 PRO A O 1
ATOM 1611 N N . SER A 1 226 ? -30.300 -8.232 65.145 1.00 92.12 226 SER A N 1
ATOM 1612 C CA . SER A 1 226 ? -31.512 -8.393 64.335 1.00 92.12 226 SER A CA 1
ATOM 1613 C C . SER A 1 226 ? -32.753 -7.887 65.067 1.00 92.12 226 SER A C 1
ATOM 1615 O O . SER A 1 226 ? -32.846 -8.015 66.288 1.00 92.12 226 SER A O 1
ATOM 1617 N N . CYS A 1 227 ? -33.726 -7.367 64.317 1.00 92.50 227 CYS A N 1
ATOM 1618 C CA . CYS A 1 227 ? -35.020 -6.975 64.864 1.00 92.50 227 CYS A CA 1
ATOM 1619 C C . CYS A 1 227 ? -35.781 -8.213 65.356 1.00 92.50 227 CYS A C 1
ATOM 1621 O O . CYS A 1 227 ? -36.079 -9.116 64.574 1.00 92.50 227 CYS A O 1
ATOM 1623 N N . GLU A 1 228 ? -36.078 -8.264 66.649 1.00 91.69 228 GLU A N 1
ATOM 1624 C CA . GLU A 1 228 ? -36.821 -9.356 67.274 1.00 91.69 228 GLU A CA 1
ATOM 1625 C C . GLU A 1 228 ? -38.337 -9.132 67.161 1.00 91.69 228 GLU A C 1
ATOM 1627 O O . GLU A 1 228 ? -38.796 -8.078 66.717 1.00 91.69 228 GLU A O 1
ATOM 1632 N N . ASN A 1 229 ? -39.128 -10.139 67.544 1.00 87.69 229 ASN A N 1
ATOM 1633 C CA . ASN A 1 229 ? -40.587 -10.044 67.681 1.00 87.69 229 ASN A CA 1
ATOM 1634 C C . ASN A 1 229 ? -41.311 -9.433 66.463 1.00 87.69 229 ASN A C 1
ATOM 1636 O O . ASN A 1 229 ? -42.198 -8.595 66.608 1.00 87.69 229 ASN A O 1
ATOM 1640 N N . ASN A 1 230 ? -40.927 -9.853 65.253 1.00 89.31 230 ASN A N 1
ATOM 1641 C CA . ASN A 1 230 ? -41.455 -9.357 63.975 1.00 89.31 230 ASN A CA 1
ATOM 1642 C C . ASN A 1 230 ? -41.226 -7.852 63.713 1.00 89.31 230 ASN A C 1
ATOM 1644 O O . ASN A 1 230 ? -41.957 -7.241 62.932 1.00 89.31 230 ASN A O 1
ATOM 1648 N N . GLY A 1 231 ? -40.202 -7.246 64.319 1.00 90.19 231 GLY A N 1
ATOM 1649 C CA . GLY A 1 231 ? -39.722 -5.928 63.910 1.00 90.19 231 GLY A CA 1
ATOM 1650 C C . GLY A 1 231 ? -39.192 -5.931 62.473 1.00 90.19 231 GLY A C 1
ATOM 1651 O O . GLY A 1 231 ? -38.525 -6.875 62.050 1.00 90.19 231 GLY A O 1
ATOM 1652 N N . ASN A 1 232 ? -39.470 -4.867 61.720 1.00 93.94 232 ASN A N 1
ATOM 1653 C CA . ASN A 1 232 ? -38.982 -4.716 60.350 1.00 93.94 232 ASN A CA 1
ATOM 1654 C C . ASN A 1 232 ? -37.724 -3.838 60.318 1.00 93.94 232 ASN A C 1
ATOM 1656 O O . ASN A 1 232 ? -37.734 -2.729 60.857 1.00 93.94 232 ASN A O 1
ATOM 1660 N N . CYS A 1 233 ? -36.659 -4.312 59.671 1.00 94.12 233 CYS A N 1
ATOM 1661 C CA . CYS A 1 233 ? -35.448 -3.523 59.451 1.00 94.12 233 CYS A CA 1
ATOM 1662 C C . CYS A 1 233 ? -35.702 -2.577 58.272 1.00 94.12 233 CYS A C 1
ATOM 1664 O O . CYS A 1 233 ? -35.820 -3.023 57.133 1.00 94.12 233 CYS A O 1
ATOM 1666 N N . THR A 1 234 ? -35.859 -1.282 58.540 1.00 90.94 234 THR A N 1
ATOM 1667 C CA . THR A 1 234 ? -36.245 -0.297 57.511 1.00 90.94 234 THR A CA 1
ATOM 1668 C C . THR A 1 234 ? -35.056 0.486 56.973 1.00 90.94 234 THR A C 1
ATOM 1670 O O . THR A 1 234 ? -35.045 0.860 55.803 1.00 90.94 234 THR A O 1
ATOM 1673 N N . THR A 1 235 ? -34.035 0.694 57.800 1.00 91.75 235 THR A N 1
ATOM 1674 C CA . THR A 1 235 ? -32.730 1.246 57.424 1.00 91.75 235 THR A CA 1
ATOM 1675 C C . THR A 1 235 ? -31.633 0.548 58.238 1.00 91.75 235 THR A C 1
ATOM 1677 O O . THR A 1 235 ? -31.951 -0.124 59.226 1.00 91.75 235 THR A O 1
ATOM 1680 N N . PRO A 1 236 ? -30.348 0.653 57.847 1.00 93.50 236 PRO A N 1
ATOM 1681 C CA . PRO A 1 236 ? -29.268 -0.036 58.548 1.00 93.50 236 PRO A CA 1
ATOM 1682 C C . PRO A 1 236 ? -29.266 0.267 60.053 1.00 93.50 236 PRO A C 1
ATOM 1684 O O . PRO A 1 236 ? -29.194 1.426 60.464 1.00 93.50 236 PRO A O 1
ATOM 1687 N N . GLY A 1 237 ? -29.370 -0.781 60.873 1.00 92.00 237 GLY A N 1
ATOM 1688 C CA . GLY A 1 237 ? -29.406 -0.685 62.337 1.00 92.00 237 GLY A CA 1
ATOM 1689 C C . GLY A 1 237 ? -30.695 -0.128 62.963 1.00 92.00 237 GLY A C 1
ATOM 1690 O O . GLY A 1 237 ? -30.724 0.037 64.182 1.00 92.00 237 GLY A O 1
ATOM 1691 N N . VAL A 1 238 ? -31.752 0.155 62.188 1.00 93.81 238 VAL A N 1
ATOM 1692 C CA . VAL A 1 238 ? -33.016 0.714 62.703 1.00 93.81 238 VAL A CA 1
ATOM 1693 C C . VAL A 1 238 ? -34.169 -0.267 62.513 1.00 93.81 238 VAL A C 1
ATOM 1695 O O . VAL A 1 238 ? -34.582 -0.576 61.393 1.00 93.81 238 VAL A O 1
ATOM 1698 N N . CYS A 1 239 ? -34.738 -0.700 63.637 1.00 94.06 239 CYS A N 1
ATOM 1699 C CA . CYS A 1 239 ? -35.915 -1.555 63.671 1.00 94.06 239 CYS A CA 1
ATOM 1700 C C . CYS A 1 239 ? -37.189 -0.735 63.880 1.00 94.06 239 CYS A C 1
ATOM 1702 O O . CYS A 1 239 ? -37.291 0.068 64.807 1.00 94.06 239 CYS A O 1
ATOM 1704 N N . THR A 1 240 ? -38.190 -0.977 63.038 1.00 94.50 240 THR A N 1
ATOM 1705 C CA . THR A 1 240 ? -39.559 -0.510 63.265 1.00 94.50 240 THR A CA 1
ATOM 1706 C C . THR A 1 240 ? -40.337 -1.626 63.947 1.00 94.50 240 THR A C 1
ATOM 1708 O O . THR A 1 240 ? -40.551 -2.685 63.354 1.00 94.50 240 THR A O 1
ATOM 1711 N N . CYS A 1 241 ? -40.724 -1.403 65.200 1.00 87.94 241 CYS A N 1
ATOM 1712 C CA . CYS A 1 241 ? -41.371 -2.418 66.024 1.00 87.94 241 CYS A CA 1
ATOM 1713 C C . CYS A 1 241 ? -42.894 -2.440 65.829 1.00 87.94 241 CYS A C 1
ATOM 1715 O O . CYS A 1 241 ? -43.492 -1.384 65.595 1.00 87.94 241 CYS A O 1
ATOM 1717 N N . PRO A 1 242 ? -43.540 -3.614 65.958 1.00 85.69 242 PRO A N 1
ATOM 1718 C CA . PRO A 1 242 ? -44.991 -3.694 66.089 1.00 85.69 242 PRO A CA 1
ATOM 1719 C C . PRO A 1 242 ? -45.485 -2.927 67.329 1.00 85.69 242 PRO A C 1
ATOM 1721 O O . PRO A 1 242 ? -44.693 -2.690 68.245 1.00 85.69 242 PRO A O 1
ATOM 1724 N N . PRO A 1 243 ? -46.777 -2.554 67.401 1.00 78.00 243 PRO A N 1
ATOM 1725 C CA . PRO A 1 243 ? -47.322 -1.734 68.488 1.00 78.00 243 PRO A CA 1
ATOM 1726 C C . PRO A 1 243 ? -47.026 -2.262 69.900 1.00 78.00 243 PRO A C 1
ATOM 1728 O O . PRO A 1 243 ? -46.880 -1.472 70.835 1.00 78.00 243 PRO A O 1
ATOM 1731 N N . GLU A 1 244 ? -46.919 -3.584 70.052 1.00 73.75 244 GLU A N 1
ATOM 1732 C CA . GLU A 1 244 ? -46.708 -4.280 71.323 1.00 73.75 244 GLU A CA 1
ATOM 1733 C C . GLU A 1 244 ? -45.237 -4.310 71.778 1.00 73.75 244 GLU A C 1
ATOM 1735 O O . GLU A 1 244 ? -44.957 -4.738 72.899 1.00 73.75 244 GLU A O 1
ATOM 1740 N N . TRP A 1 245 ? -44.295 -3.842 70.952 1.00 80.88 245 TRP A N 1
ATOM 1741 C CA . TRP A 1 245 ? -42.853 -3.921 71.204 1.00 80.88 245 TRP A CA 1
ATOM 1742 C C . TRP A 1 245 ? -42.163 -2.555 71.073 1.00 80.88 245 TRP A C 1
ATOM 1744 O O . TRP A 1 245 ? -42.594 -1.663 70.349 1.00 80.88 245 TRP A O 1
ATOM 1754 N N . THR A 1 246 ? -41.080 -2.376 71.818 1.00 78.81 246 THR A N 1
ATOM 1755 C CA . THR A 1 246 ? -40.250 -1.172 71.904 1.00 78.81 246 THR A CA 1
ATOM 1756 C C . THR A 1 246 ? -38.782 -1.567 72.127 1.00 78.81 246 THR A C 1
ATOM 1758 O O . THR A 1 246 ? -38.439 -2.750 72.200 1.00 78.81 246 THR A O 1
ATOM 1761 N N . GLY A 1 247 ? -37.892 -0.582 72.223 1.00 82.56 247 GLY A N 1
ATOM 1762 C CA . GLY A 1 247 ? -36.442 -0.786 72.253 1.00 82.56 247 GLY A CA 1
ATOM 1763 C C . GLY A 1 247 ? -35.816 -0.793 70.854 1.00 82.56 247 GLY A C 1
ATOM 1764 O O . GLY A 1 247 ? -36.508 -0.899 69.844 1.00 82.56 247 GLY A O 1
ATOM 1765 N N . SER A 1 248 ? -34.490 -0.655 70.788 1.00 87.62 248 SER A N 1
ATOM 1766 C CA . SER A 1 248 ? -33.755 -0.465 69.526 1.00 87.62 248 SER A CA 1
ATOM 1767 C C . SER A 1 248 ? -33.807 -1.666 68.577 1.00 87.62 248 SER A C 1
ATOM 1769 O O . SER A 1 248 ? -33.694 -1.478 67.370 1.00 87.62 248 SER A O 1
ATOM 1771 N N . ASN A 1 249 ? -34.006 -2.880 69.098 1.00 91.31 249 ASN A N 1
ATOM 1772 C CA . ASN A 1 249 ? -34.174 -4.111 68.321 1.00 91.31 249 ASN A CA 1
ATOM 1773 C C . ASN A 1 249 ? -35.506 -4.831 68.608 1.00 91.31 249 ASN A C 1
ATOM 1775 O O . ASN A 1 249 ? -35.611 -6.029 68.366 1.00 91.31 249 ASN A O 1
ATOM 1779 N N . CYS A 1 250 ? -36.519 -4.120 69.119 1.00 88.88 250 CYS A N 1
ATOM 1780 C CA . CYS A 1 250 ? -37.848 -4.671 69.434 1.00 88.88 250 CYS A CA 1
ATOM 1781 C C . CYS A 1 250 ? -37.847 -5.807 70.471 1.00 88.88 250 CYS A C 1
ATOM 1783 O O . CYS A 1 250 ? -38.746 -6.647 70.488 1.00 88.88 250 CYS A O 1
ATOM 1785 N N . ASN A 1 251 ? -36.845 -5.835 71.348 1.00 86.06 251 ASN A N 1
ATOM 1786 C CA . ASN A 1 251 ? -36.696 -6.846 72.394 1.00 86.06 251 ASN A CA 1
ATOM 1787 C C . ASN A 1 251 ? -37.498 -6.538 73.671 1.00 86.06 251 ASN A C 1
ATOM 1789 O O . ASN A 1 251 ? -37.594 -7.383 74.558 1.00 86.06 251 ASN A O 1
ATOM 1793 N N . THR A 1 252 ? -38.042 -5.326 73.799 1.00 79.25 252 THR A N 1
ATOM 1794 C CA . THR A 1 252 ? -38.724 -4.868 75.013 1.00 79.25 252 THR A CA 1
ATOM 1795 C C . THR A 1 252 ? -40.221 -4.770 74.748 1.00 79.25 252 THR A C 1
ATOM 1797 O O . THR A 1 252 ? -40.634 -4.241 73.726 1.00 79.25 252 THR A O 1
ATOM 1800 N N . THR A 1 253 ? -41.071 -5.244 75.651 1.00 71.12 253 THR A N 1
ATOM 1801 C CA . THR A 1 253 ? -42.529 -5.097 75.513 1.00 71.12 253 THR A CA 1
ATOM 1802 C C . THR A 1 253 ? -42.972 -3.654 75.761 1.00 71.12 253 THR A C 1
ATOM 1804 O O . THR A 1 253 ? -42.590 -3.047 76.764 1.00 71.12 253 THR A O 1
ATOM 1807 N N . ASN A 1 254 ? -43.805 -3.107 74.877 1.00 66.38 254 ASN A N 1
ATOM 1808 C CA . ASN A 1 254 ? -44.365 -1.765 75.000 1.00 66.38 254 ASN A CA 1
ATOM 1809 C C . ASN A 1 254 ? -45.587 -1.771 75.932 1.00 66.38 254 ASN A C 1
ATOM 1811 O O . ASN A 1 254 ? -46.685 -2.177 75.555 1.00 66.38 254 ASN A O 1
ATOM 1815 N N . CYS A 1 255 ? -45.407 -1.299 77.163 1.00 57.50 255 CYS A N 1
ATOM 1816 C CA . CYS A 1 255 ? -46.486 -1.188 78.139 1.00 57.50 255 CYS A CA 1
ATOM 1817 C C . CYS A 1 255 ? -47.175 0.185 78.053 1.00 57.50 255 CYS A C 1
ATOM 1819 O O . CYS A 1 255 ? -46.929 1.061 78.878 1.00 57.50 255 CYS A O 1
ATOM 1821 N N . HIS A 1 256 ? -48.070 0.390 77.081 1.00 52.59 256 HIS A N 1
ATOM 1822 C CA . HIS A 1 256 ? -48.838 1.643 76.960 1.00 52.59 256 HIS A CA 1
ATOM 1823 C C . HIS A 1 256 ? -50.134 1.679 77.802 1.00 52.59 256 HIS A C 1
ATOM 1825 O O . HIS A 1 256 ? -51.147 2.226 77.380 1.00 52.59 256 HIS A O 1
ATOM 1831 N N . LEU A 1 257 ? -50.147 1.107 79.009 1.00 50.31 257 LEU A N 1
ATOM 1832 C CA . LEU A 1 257 ? -51.354 1.068 79.853 1.00 50.31 257 LEU A CA 1
ATOM 1833 C C . LEU A 1 257 ? -51.171 1.703 81.235 1.00 50.31 257 LEU A C 1
ATOM 1835 O O . LEU A 1 257 ? -51.647 1.168 82.233 1.00 50.31 257 LEU A O 1
ATOM 1839 N N . CYS A 1 258 ? -50.573 2.891 81.298 1.00 46.78 258 CYS A N 1
ATOM 1840 C CA . CYS A 1 258 ? -50.877 3.810 82.395 1.00 46.78 258 CYS A CA 1
ATOM 1841 C C . CYS A 1 258 ? -51.523 5.066 81.784 1.00 46.78 258 CYS A C 1
ATOM 1843 O O . CYS A 1 258 ? -50.847 5.935 81.237 1.00 46.78 258 CYS A O 1
ATOM 1845 N N . ALA A 1 259 ? -52.856 5.145 81.824 1.00 43.56 259 ALA A N 1
ATOM 1846 C CA . ALA A 1 259 ? -53.589 6.336 81.409 1.00 43.56 259 ALA A CA 1
ATOM 1847 C C . ALA A 1 259 ? -53.352 7.466 82.431 1.00 43.56 259 ALA A C 1
ATOM 1849 O O . ALA A 1 259 ? -54.074 7.592 83.416 1.00 43.56 259 ALA A O 1
ATOM 1850 N N . GLY A 1 260 ? -52.310 8.268 82.201 1.00 45.03 260 GLY A N 1
ATOM 1851 C CA . GLY A 1 260 ? -52.038 9.522 82.904 1.00 45.03 260 GLY A CA 1
ATOM 1852 C C . GLY A 1 260 ? -50.545 9.850 82.981 1.00 45.03 260 GLY A C 1
ATOM 1853 O O . GLY A 1 260 ? -49.683 8.984 83.059 1.00 45.03 260 GLY A O 1
ATOM 1854 N N . SER A 1 261 ? -50.214 11.131 82.930 1.00 42.66 261 SER A N 1
ATOM 1855 C CA . SER A 1 261 ? -48.857 11.653 82.732 1.00 42.66 261 SER A CA 1
ATOM 1856 C C . SER A 1 261 ? -47.980 11.672 84.000 1.00 42.66 261 SER A C 1
ATOM 1858 O O . SER A 1 261 ? -47.207 12.608 84.197 1.00 42.66 261 SER A O 1
ATOM 1860 N N . SER A 1 262 ? -48.113 10.701 84.913 1.00 44.34 262 SER A N 1
ATOM 1861 C CA . SER A 1 262 ? -47.363 10.706 86.189 1.00 44.34 262 SER A CA 1
ATOM 1862 C C . SER A 1 262 ? -47.033 9.327 86.780 1.00 44.34 262 SER A C 1
ATOM 1864 O O . SER A 1 262 ? -46.638 9.259 87.940 1.00 44.34 262 SER A O 1
ATOM 1866 N N . TYR A 1 263 ? -47.194 8.238 86.025 1.00 51.22 263 TYR A N 1
ATOM 1867 C CA . TYR A 1 263 ? -46.954 6.875 86.517 1.00 51.22 263 TYR A CA 1
ATOM 1868 C C . TYR A 1 263 ? -45.573 6.365 86.087 1.00 51.22 263 TYR A C 1
ATOM 1870 O O . TYR A 1 263 ? -45.221 6.479 84.913 1.00 51.22 263 TYR A O 1
ATOM 1878 N N . ASN A 1 264 ? -44.821 5.757 87.010 1.00 46.84 264 ASN A N 1
ATOM 1879 C CA . ASN A 1 264 ? -43.709 4.877 86.643 1.00 46.84 264 ASN A CA 1
ATOM 1880 C C . ASN A 1 264 ? -44.301 3.496 86.346 1.00 46.84 264 ASN A C 1
ATOM 1882 O O . ASN A 1 264 ? -44.939 2.897 87.212 1.00 46.84 264 ASN A O 1
ATOM 1886 N N . ALA A 1 265 ? -44.145 3.023 85.112 1.00 51.00 265 ALA A N 1
ATOM 1887 C CA . ALA A 1 265 ? -44.624 1.713 84.689 1.00 51.00 265 ALA A CA 1
ATOM 1888 C C . ALA A 1 265 ? -43.458 0.725 84.679 1.00 51.00 265 ALA A C 1
ATOM 1890 O O . ALA A 1 265 ? -42.464 0.945 83.985 1.00 51.00 265 ALA A O 1
ATOM 1891 N N . SER A 1 266 ? -43.609 -0.372 85.410 1.00 48.19 266 SER A N 1
ATOM 1892 C CA . SER A 1 266 ? -42.645 -1.465 85.442 1.00 48.19 266 SER A CA 1
ATOM 1893 C C . SER A 1 266 ? -43.363 -2.754 85.063 1.00 48.19 266 SER A C 1
ATOM 1895 O O . SER A 1 266 ? -44.379 -3.109 85.667 1.00 48.19 266 SER A O 1
ATOM 1897 N N . CYS A 1 267 ? -42.870 -3.442 84.038 1.00 52.16 267 CYS A N 1
ATOM 1898 C CA . CYS A 1 267 ? -43.448 -4.694 83.559 1.00 52.16 267 CYS A CA 1
ATOM 1899 C C . CYS A 1 267 ? -42.523 -5.841 83.953 1.00 52.16 267 CYS A C 1
ATOM 1901 O O . CYS A 1 267 ? -41.326 -5.793 83.672 1.00 52.16 267 CYS A O 1
ATOM 1903 N N . TYR A 1 268 ? -43.073 -6.845 84.632 1.00 50.97 268 TYR A N 1
ATOM 1904 C CA . TYR A 1 268 ? -42.316 -7.992 85.124 1.00 50.97 268 TYR A CA 1
ATOM 1905 C C . TYR A 1 268 ? -43.014 -9.273 84.668 1.00 50.97 268 TYR A C 1
ATOM 1907 O O . TYR A 1 268 ? -44.201 -9.453 84.934 1.00 50.97 268 TYR A O 1
ATOM 1915 N N . ASP A 1 269 ? -42.244 -10.130 83.997 1.00 49.84 269 ASP A N 1
ATOM 1916 C CA . ASP A 1 269 ? -42.603 -11.452 83.473 1.00 49.84 269 ASP A CA 1
ATOM 1917 C C . ASP A 1 269 ? -43.743 -11.530 82.438 1.00 49.84 269 ASP A C 1
ATOM 1919 O O . ASP A 1 269 ? -44.864 -11.051 82.619 1.00 49.84 269 ASP A O 1
ATOM 1923 N N . CYS A 1 270 ? -43.453 -12.245 81.346 1.00 47.25 270 CYS A N 1
ATOM 1924 C CA . CYS A 1 270 ? -44.454 -12.763 80.417 1.00 47.25 270 CYS A CA 1
ATOM 1925 C C . CYS A 1 270 ? -44.680 -14.237 80.776 1.00 47.25 270 CYS A C 1
ATOM 1927 O O . CYS A 1 270 ? -43.804 -15.080 80.567 1.00 47.25 270 CYS A O 1
ATOM 1929 N N . ILE A 1 271 ? -45.832 -14.553 81.373 1.00 52.94 271 ILE A N 1
ATOM 1930 C CA . ILE A 1 271 ? -46.157 -15.930 81.761 1.00 52.94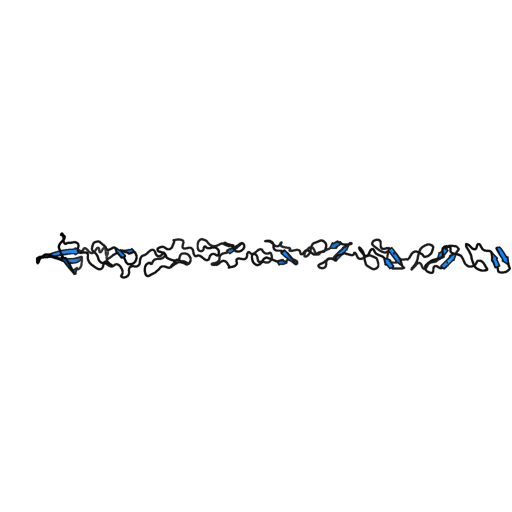 271 ILE A CA 1
ATOM 1931 C C . ILE A 1 271 ? -46.749 -16.635 80.541 1.00 52.94 271 ILE A C 1
ATOM 1933 O O . ILE A 1 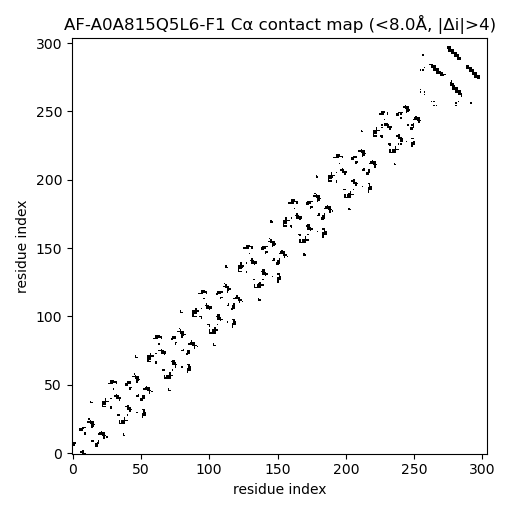271 ? -47.849 -16.301 80.092 1.00 52.94 271 ILE A O 1
ATOM 1937 N N . TRP A 1 272 ? -46.018 -17.619 80.015 1.00 43.28 272 TRP A N 1
ATOM 1938 C CA . TRP A 1 272 ? -46.491 -18.496 78.948 1.00 43.28 272 TRP A CA 1
ATOM 1939 C C . TRP A 1 272 ? -47.478 -19.519 79.508 1.00 43.28 272 TRP A C 1
ATOM 1941 O O . TRP A 1 272 ? -47.108 -20.413 80.269 1.00 43.28 272 TRP A O 1
ATOM 1951 N N . THR A 1 273 ? -48.740 -19.411 79.101 1.00 52.47 273 THR A N 1
ATOM 1952 C CA . THR A 1 273 ? -49.691 -20.526 79.183 1.00 52.47 273 THR A CA 1
ATOM 1953 C C . THR A 1 273 ? -49.952 -21.056 77.776 1.00 52.47 273 THR A C 1
ATOM 1955 O O . THR A 1 273 ? -49.575 -20.422 76.795 1.00 52.47 273 THR A O 1
ATOM 1958 N N . ILE A 1 274 ? -50.567 -22.236 77.668 1.00 48.78 274 ILE A N 1
ATOM 1959 C CA . ILE A 1 274 ? -50.610 -23.066 76.448 1.00 48.78 274 ILE A CA 1
ATOM 1960 C C . ILE A 1 274 ? -51.115 -22.302 75.196 1.00 48.78 274 ILE A C 1
ATOM 1962 O O . ILE A 1 274 ? -50.801 -22.717 74.088 1.00 48.78 274 ILE A O 1
ATOM 1966 N N . ASN A 1 275 ? -51.847 -21.184 75.349 1.00 38.88 275 ASN A N 1
ATOM 1967 C CA . ASN A 1 275 ? -52.494 -20.470 74.239 1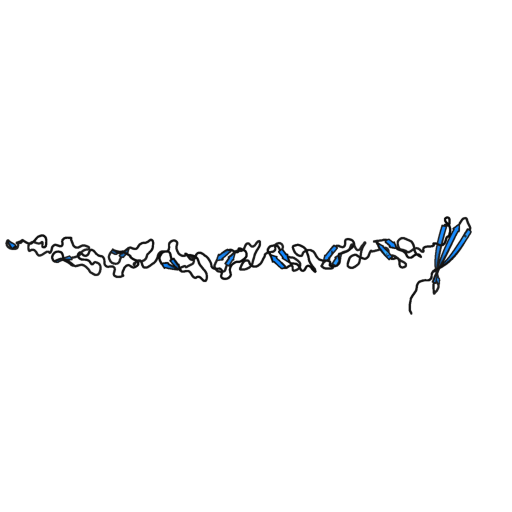.00 38.88 275 ASN A CA 1
ATOM 1968 C C . ASN A 1 275 ? -52.358 -18.927 74.227 1.00 38.88 275 ASN A C 1
ATOM 1970 O O . ASN A 1 275 ? -52.947 -18.301 73.351 1.00 38.88 275 ASN A O 1
ATOM 1974 N N . TYR A 1 276 ? -51.651 -18.290 75.172 1.00 44.19 276 TYR A N 1
ATOM 1975 C CA . TYR A 1 276 ? -51.426 -16.828 75.168 1.00 44.19 276 TYR A CA 1
ATOM 1976 C C . TYR A 1 276 ? -50.284 -16.412 76.116 1.00 44.19 276 TYR A C 1
ATOM 1978 O O . TYR A 1 276 ? -50.022 -17.101 77.110 1.00 44.19 276 TYR A O 1
ATOM 1986 N N . CYS A 1 277 ? -49.619 -15.282 75.825 1.00 46.75 277 CYS A N 1
ATOM 1987 C CA . CYS A 1 277 ? -48.676 -14.654 76.765 1.00 46.75 277 CYS A CA 1
ATOM 1988 C C . CYS A 1 277 ? -49.430 -13.620 77.593 1.00 46.75 277 CYS A C 1
ATOM 1990 O O . CYS A 1 277 ? -50.111 -12.756 77.041 1.00 46.75 277 CYS A O 1
ATOM 1992 N N . ARG A 1 278 ? -49.318 -13.689 78.919 1.00 54.19 278 ARG A N 1
ATOM 1993 C CA . ARG A 1 278 ? -49.899 -12.670 79.796 1.00 54.19 278 ARG A CA 1
ATOM 1994 C C . ARG A 1 278 ? -48.793 -11.763 80.304 1.00 54.19 278 ARG A C 1
ATOM 1996 O O . ARG A 1 278 ? -47.945 -12.214 81.075 1.00 54.19 278 ARG A O 1
ATOM 2003 N N . LEU A 1 279 ? -48.804 -10.507 79.864 1.00 52.72 279 LEU A N 1
ATOM 2004 C CA . LEU A 1 279 ? -47.876 -9.489 80.344 1.00 52.72 279 LEU A CA 1
ATOM 2005 C C . LEU A 1 279 ? -48.503 -8.792 81.550 1.00 52.72 279 LEU A C 1
ATOM 2007 O O . LEU A 1 279 ? -49.615 -8.259 81.463 1.00 52.72 279 LEU A O 1
ATOM 2011 N N . THR A 1 280 ? -47.804 -8.817 82.682 1.00 55.94 280 THR A N 1
ATOM 2012 C CA . THR A 1 280 ? -48.270 -8.141 83.896 1.00 55.94 280 THR A CA 1
ATOM 2013 C C . THR A 1 280 ? -47.552 -6.807 84.034 1.00 55.94 280 THR A C 1
ATOM 2015 O O . THR A 1 280 ? -46.335 -6.746 84.212 1.00 55.94 280 THR A O 1
ATOM 2018 N N . CYS A 1 281 ? -48.315 -5.723 83.939 1.00 53.38 281 CYS A N 1
ATOM 2019 C CA . CYS A 1 281 ? -47.819 -4.368 84.104 1.00 53.38 281 CYS A CA 1
ATOM 2020 C C . CYS A 1 281 ? -48.174 -3.886 85.512 1.00 53.38 281 CYS A C 1
ATOM 2022 O O . CYS A 1 281 ? -49.326 -3.972 85.946 1.00 53.38 281 CYS A O 1
ATOM 2024 N N . THR A 1 282 ? -47.190 -3.358 86.229 1.00 56.38 282 THR A N 1
ATOM 2025 C CA . THR A 1 282 ? -47.425 -2.624 87.474 1.00 56.38 282 THR A CA 1
ATOM 2026 C C . THR A 1 282 ? -47.216 -1.140 87.212 1.00 56.38 282 THR A C 1
ATOM 2028 O O . THR A 1 282 ? -46.162 -0.741 86.720 1.00 56.38 282 THR A O 1
ATOM 2031 N N . CYS A 1 283 ? -48.228 -0.324 87.504 1.00 53.00 283 CYS A N 1
ATOM 2032 C CA . CYS A 1 283 ? -48.081 1.129 87.539 1.00 53.00 283 CYS A CA 1
ATOM 2033 C C . CYS A 1 283 ? -47.890 1.533 89.012 1.00 53.00 283 CYS A C 1
ATOM 2035 O O . CYS A 1 283 ? -48.742 1.229 89.853 1.00 53.00 283 CYS A O 1
ATOM 2037 N N . GLU A 1 284 ? -46.792 2.222 89.331 1.00 53.12 284 GLU A N 1
ATOM 2038 C CA . GLU A 1 284 ? -46.557 2.807 90.656 1.00 53.12 284 GLU A CA 1
ATOM 2039 C C . GLU A 1 284 ? -46.871 4.311 90.641 1.00 53.12 284 GLU A C 1
ATOM 2041 O O . GLU A 1 284 ? -46.329 5.076 89.836 1.00 53.12 284 GLU A O 1
ATOM 2046 N N . TYR A 1 285 ? -47.739 4.751 91.559 1.00 44.69 285 TYR A N 1
ATOM 2047 C CA . TYR A 1 285 ? -47.966 6.167 91.865 1.00 44.69 285 TYR A CA 1
ATOM 2048 C C . TYR A 1 285 ? -48.144 6.358 93.366 1.00 44.69 285 TYR A C 1
ATOM 2050 O O . TYR A 1 285 ? -49.077 5.801 93.940 1.00 44.69 285 TYR A O 1
ATOM 2058 N N . ASN A 1 286 ? -47.271 7.156 93.994 1.00 40.97 286 ASN A N 1
ATOM 2059 C CA . ASN A 1 286 ? -47.396 7.602 95.389 1.00 40.97 286 ASN A CA 1
ATOM 2060 C C . ASN A 1 286 ? -47.938 6.507 96.332 1.00 40.97 286 ASN A C 1
ATOM 2062 O O . ASN A 1 286 ? -48.991 6.665 96.951 1.00 40.97 286 ASN A O 1
ATOM 2066 N N . SER A 1 287 ? -47.218 5.382 96.431 1.00 46.12 287 SER A N 1
ATOM 2067 C CA . SER A 1 287 ? -47.500 4.248 97.335 1.00 46.12 287 SER A CA 1
ATOM 2068 C C . SER A 1 287 ? -48.810 3.465 97.109 1.00 46.12 287 SER A C 1
ATOM 2070 O O . SER A 1 287 ? -49.159 2.626 97.940 1.00 46.12 287 SER A O 1
ATOM 2072 N N . ALA A 1 288 ? -49.503 3.661 95.981 1.00 45.81 288 ALA A N 1
ATOM 2073 C CA . ALA A 1 288 ? -50.553 2.762 95.503 1.00 45.81 288 ALA A CA 1
ATOM 2074 C C . ALA A 1 288 ? -50.074 1.981 94.266 1.00 45.81 288 ALA A C 1
ATOM 2076 O O . ALA A 1 288 ? -49.748 2.578 93.238 1.00 45.81 288 ALA A O 1
ATOM 2077 N N . ASN A 1 289 ? -50.068 0.647 94.362 1.00 53.03 289 ASN A N 1
ATOM 2078 C CA . ASN A 1 289 ? -49.770 -0.238 93.235 1.00 53.03 289 ASN A CA 1
ATOM 2079 C C . ASN A 1 289 ? -51.077 -0.629 92.545 1.00 53.03 289 ASN A C 1
ATOM 2081 O O . ASN A 1 289 ? -51.951 -1.228 93.175 1.00 53.03 289 ASN A O 1
ATOM 2085 N N . SER A 1 290 ? -51.207 -0.324 91.254 1.00 51.69 290 SER A N 1
ATOM 2086 C CA . SER A 1 290 ? -52.232 -0.935 90.409 1.00 51.69 290 SER A CA 1
ATOM 2087 C C . SER A 1 290 ? -51.579 -1.958 89.488 1.00 51.69 290 SER A C 1
ATOM 2089 O O . SER A 1 290 ? -50.559 -1.702 88.846 1.00 51.69 290 SER A O 1
ATOM 2091 N N . THR A 1 291 ? -52.152 -3.159 89.468 1.00 52.91 291 THR A N 1
ATOM 2092 C CA . THR A 1 291 ? -51.703 -4.246 88.600 1.00 52.91 291 THR A CA 1
ATOM 2093 C C . THR A 1 291 ? -52.719 -4.396 87.485 1.00 52.91 291 THR A C 1
ATOM 2095 O O . THR A 1 291 ? -53.886 -4.695 87.740 1.00 52.91 291 THR A O 1
ATOM 2098 N N . THR A 1 292 ? -52.286 -4.179 86.251 1.00 51.56 292 THR A N 1
ATOM 2099 C CA . THR A 1 292 ? -53.084 -4.466 85.062 1.00 51.56 292 THR A CA 1
ATOM 2100 C C . THR A 1 292 ? -52.424 -5.610 84.313 1.00 51.56 292 THR A C 1
ATOM 2102 O O . THR A 1 292 ? -51.203 -5.712 84.211 1.00 51.56 292 THR A O 1
ATOM 2105 N N . SER A 1 293 ? -53.241 -6.546 83.847 1.00 47.62 293 SER A N 1
ATOM 2106 C CA . SER A 1 293 ? -52.768 -7.699 83.091 1.00 47.62 293 SER A CA 1
ATOM 2107 C C . SER A 1 293 ? -53.310 -7.590 81.681 1.00 47.62 293 SER A C 1
ATOM 2109 O O . SER A 1 293 ? -54.517 -7.410 81.509 1.00 47.62 293 SER A O 1
ATOM 2111 N N . ILE A 1 294 ? -52.428 -7.702 80.696 1.00 50.47 294 ILE A N 1
ATOM 2112 C CA . ILE A 1 294 ? -52.810 -7.754 79.289 1.00 50.47 294 ILE A CA 1
ATOM 2113 C C . ILE A 1 294 ? -52.679 -9.201 78.842 1.00 50.47 294 ILE A C 1
ATOM 2115 O O . ILE A 1 294 ? -51.606 -9.798 78.959 1.00 50.47 294 ILE A O 1
ATOM 2119 N N . ASP A 1 295 ? -53.767 -9.752 78.318 1.00 47.81 295 ASP A N 1
ATOM 2120 C CA . ASP A 1 295 ? -53.718 -11.011 77.589 1.00 47.81 295 ASP A CA 1
ATOM 2121 C C . ASP A 1 295 ? -53.264 -10.688 76.157 1.00 47.81 295 ASP A C 1
ATOM 2123 O O . ASP A 1 295 ? -54.012 -10.117 75.362 1.00 47.81 295 ASP A O 1
ATOM 2127 N N . LEU A 1 296 ? -52.004 -10.992 75.843 1.00 45.69 296 LEU A N 1
ATOM 2128 C CA . LEU A 1 296 ? -51.457 -10.848 74.499 1.00 45.69 296 LEU A CA 1
ATOM 2129 C C . LEU A 1 296 ? -51.862 -12.096 73.712 1.00 45.69 296 LEU A C 1
ATOM 2131 O O . LEU A 1 296 ? -51.318 -13.185 73.925 1.00 45.69 296 LEU A O 1
ATOM 2135 N N . GLN A 1 297 ? -52.834 -11.953 72.807 1.00 39.62 297 GLN A N 1
ATOM 2136 C CA . GLN A 1 297 ? -53.071 -12.976 71.793 1.00 39.62 297 GLN A CA 1
ATOM 2137 C C . GLN A 1 297 ? -51.820 -13.065 70.926 1.00 39.62 297 GLN A C 1
ATOM 2139 O O . GLN A 1 297 ? -51.501 -12.150 70.169 1.00 39.62 297 GLN A O 1
ATOM 2144 N N . THR A 1 298 ? -51.100 -14.177 71.038 1.00 41.78 298 THR A N 1
ATOM 2145 C CA . THR A 1 298 ? -50.097 -14.518 70.044 1.00 41.78 298 THR A CA 1
ATOM 2146 C C . THR A 1 298 ? -50.855 -14.758 68.745 1.00 41.78 298 THR A C 1
ATOM 2148 O O . THR A 1 298 ? -51.745 -15.605 68.670 1.00 41.78 298 THR A O 1
ATOM 2151 N N . GLY A 1 299 ? -50.551 -13.969 67.718 1.00 42.72 299 GLY A N 1
ATOM 2152 C CA . GLY A 1 299 ? -50.994 -14.243 66.358 1.00 42.72 299 GLY A CA 1
ATOM 2153 C C . GLY A 1 299 ? -50.344 -15.531 65.860 1.00 42.72 299 GLY A C 1
ATOM 2154 O O . GLY A 1 299 ? -49.407 -15.488 65.074 1.00 42.72 299 GLY A O 1
ATOM 2155 N N . LEU A 1 300 ? -50.812 -16.681 66.344 1.00 36.19 300 LEU A N 1
ATOM 2156 C CA . LEU A 1 300 ? -50.461 -18.000 65.844 1.00 36.19 300 LEU A CA 1
ATOM 2157 C C . LEU A 1 300 ? -51.598 -18.477 64.950 1.00 36.19 300 LEU A C 1
ATOM 2159 O O . LEU A 1 300 ? -52.464 -19.252 65.342 1.00 36.19 300 LEU A O 1
ATOM 2163 N N . GLY A 1 301 ? -51.541 -18.037 63.697 1.00 35.19 301 GLY A N 1
ATOM 2164 C CA . GLY A 1 301 ? -51.912 -18.921 62.605 1.00 35.19 301 GLY A CA 1
ATOM 2165 C C . GLY A 1 301 ? -50.827 -19.988 62.463 1.00 35.19 301 GLY A C 1
ATOM 2166 O O . GLY A 1 301 ? -49.972 -19.870 61.593 1.00 35.19 301 GLY A O 1
ATOM 2167 N N . ILE A 1 302 ? -50.839 -21.002 63.332 1.00 28.45 302 ILE A N 1
ATOM 2168 C CA . ILE A 1 302 ? -50.201 -22.290 63.048 1.00 28.45 302 ILE A CA 1
ATOM 2169 C C . ILE A 1 302 ? -51.339 -23.266 62.765 1.00 28.45 302 ILE A C 1
ATOM 2171 O O . ILE A 1 302 ? -52.009 -23.763 63.668 1.00 28.45 302 ILE A O 1
ATOM 2175 N N . THR A 1 303 ? -51.593 -23.475 61.477 1.00 29.05 303 THR A N 1
ATOM 2176 C CA . THR A 1 303 ? -52.262 -24.671 60.963 1.00 29.05 303 THR A CA 1
ATOM 2177 C C . THR A 1 303 ? -51.472 -25.912 61.382 1.00 29.05 303 THR A C 1
ATOM 2179 O O . THR A 1 303 ? -50.246 -25.908 61.278 1.00 29.05 303 THR A O 1
ATOM 2182 N N . LEU A 1 304 ? -52.213 -26.915 61.871 1.00 33.75 304 LEU A N 1
ATOM 2183 C CA . LEU A 1 304 ? -51.767 -28.254 62.281 1.00 33.75 304 LEU A CA 1
ATOM 2184 C C . LEU A 1 304 ? -50.841 -28.938 61.268 1.00 33.75 304 LEU A C 1
ATOM 2186 O O . LEU A 1 304 ? -51.116 -28.816 60.052 1.00 33.75 304 LEU A O 1
#